Protein AF-A0A932RI15-F1 (afdb_monomer_lite)

Structure (mmCIF, N/CA/C/O backbone):
data_AF-A0A932RI15-F1
#
_entry.id   AF-A0A932RI15-F1
#
loop_
_atom_site.group_PDB
_atom_site.id
_atom_site.type_symbol
_atom_site.label_atom_id
_atom_site.label_alt_id
_atom_site.label_comp_id
_atom_site.label_asym_id
_atom_site.label_entity_id
_atom_site.label_seq_id
_atom_site.pdbx_PDB_ins_code
_atom_site.Cartn_x
_atom_site.Cartn_y
_atom_site.Cartn_z
_atom_site.occupancy
_atom_site.B_iso_or_equiv
_atom_site.auth_seq_id
_atom_site.auth_comp_id
_atom_site.auth_asym_id
_atom_site.auth_atom_id
_atom_site.pdbx_PDB_model_num
ATOM 1 N N . MET A 1 1 ? -1.267 -23.978 -6.373 1.00 61.75 1 MET A N 1
ATOM 2 C CA . MET A 1 1 ? -0.838 -22.582 -6.612 1.00 61.75 1 MET A CA 1
ATOM 3 C C . MET A 1 1 ? -0.640 -22.317 -8.093 1.00 61.75 1 MET A C 1
ATOM 5 O O . MET A 1 1 ? -1.329 -21.465 -8.635 1.00 61.75 1 MET A O 1
ATOM 9 N N . GLU A 1 2 ? 0.233 -23.074 -8.764 1.00 72.81 2 GLU A N 1
ATOM 10 C CA . GLU A 1 2 ? 0.501 -22.869 -10.194 1.00 72.81 2 GLU A CA 1
ATOM 11 C C . GLU A 1 2 ? -0.725 -23.092 -11.076 1.00 72.81 2 GLU A C 1
ATOM 13 O O . GLU A 1 2 ? -0.963 -22.296 -11.975 1.00 72.81 2 GLU A O 1
ATOM 18 N N . LEU A 1 3 ? -1.546 -24.104 -10.778 1.00 81.19 3 LEU A N 1
ATOM 19 C CA . LEU A 1 3 ? -2.777 -24.362 -11.528 1.00 81.19 3 LEU A CA 1
ATOM 20 C C . LEU A 1 3 ? -3.730 -23.154 -11.504 1.00 81.19 3 LEU A C 1
ATOM 22 O O . LEU A 1 3 ? -4.152 -22.683 -12.551 1.00 81.19 3 LEU A O 1
ATOM 26 N N . PHE A 1 4 ? -4.003 -22.599 -10.317 1.00 81.06 4 PHE A N 1
ATOM 27 C CA . PHE A 1 4 ? -4.867 -21.423 -10.172 1.00 81.06 4 PHE A CA 1
ATOM 28 C C . PHE A 1 4 ? -4.321 -20.215 -10.936 1.00 81.06 4 PHE A C 1
ATOM 30 O O . PHE A 1 4 ? -5.065 -19.557 -11.652 1.00 81.06 4 PHE A O 1
ATOM 37 N N . ARG A 1 5 ? -3.011 -19.956 -10.832 1.00 85.56 5 ARG A N 1
ATOM 38 C CA . ARG A 1 5 ? -2.343 -18.877 -11.572 1.00 85.56 5 ARG A CA 1
ATOM 39 C C . ARG A 1 5 ? -2.585 -19.001 -13.080 1.00 85.56 5 ARG A C 1
ATOM 41 O O . ARG A 1 5 ? -2.980 -18.026 -13.708 1.00 85.56 5 ARG A O 1
ATOM 48 N N . HIS A 1 6 ? -2.392 -20.191 -13.652 1.00 87.81 6 HIS A N 1
ATOM 49 C CA . HIS A 1 6 ? -2.620 -20.410 -15.083 1.00 87.81 6 HIS A CA 1
ATOM 50 C C . HIS A 1 6 ? -4.104 -20.330 -15.463 1.00 87.81 6 HIS A C 1
ATOM 52 O O . HIS A 1 6 ? -4.415 -19.808 -16.527 1.00 87.81 6 HIS A O 1
ATOM 58 N N . ILE A 1 7 ? -5.020 -20.776 -14.594 1.00 88.31 7 ILE A N 1
ATOM 59 C CA . ILE A 1 7 ? -6.469 -20.627 -14.811 1.00 88.31 7 ILE A CA 1
ATOM 60 C C . ILE A 1 7 ? -6.856 -19.144 -14.863 1.00 88.31 7 ILE A C 1
ATOM 62 O O . ILE A 1 7 ? -7.555 -18.736 -15.786 1.00 88.31 7 ILE A O 1
ATOM 66 N N . VAL A 1 8 ? -6.360 -18.325 -13.929 1.00 87.75 8 VAL A N 1
ATOM 67 C CA . VAL A 1 8 ? -6.623 -16.877 -13.921 1.00 87.75 8 VAL A CA 1
ATOM 68 C C . VAL A 1 8 ? -6.034 -16.202 -15.157 1.00 87.75 8 VAL A C 1
ATOM 70 O O . VAL A 1 8 ? -6.713 -15.397 -15.783 1.00 87.75 8 VAL A O 1
ATOM 73 N N . PHE A 1 9 ? -4.807 -16.543 -15.561 1.00 91.12 9 PHE A N 1
ATOM 74 C CA . PHE A 1 9 ? -4.235 -15.993 -16.793 1.00 91.12 9 PHE A CA 1
ATOM 75 C C . PHE A 1 9 ? -5.015 -16.403 -18.036 1.00 91.12 9 PHE A C 1
ATOM 77 O O . PHE A 1 9 ? -5.255 -15.559 -18.892 1.00 91.12 9 PHE A O 1
ATOM 84 N N . LYS A 1 10 ? -5.467 -17.658 -18.115 1.00 92.81 10 LYS A N 1
ATOM 85 C CA . LYS A 1 10 ? -6.310 -18.128 -19.216 1.00 92.81 10 LYS A CA 1
ATOM 86 C C . LYS A 1 10 ? -7.632 -17.359 -19.279 1.00 92.81 10 LYS A C 1
ATOM 88 O O . LYS A 1 10 ? -8.038 -16.958 -20.362 1.00 92.81 10 LYS A O 1
ATOM 93 N N . MET A 1 11 ? -8.266 -17.121 -18.130 1.00 94.75 11 MET A N 1
ATOM 94 C CA . MET A 1 11 ? -9.486 -16.314 -18.028 1.00 94.75 11 MET A CA 1
ATOM 95 C C . MET A 1 11 ? -9.245 -14.867 -18.488 1.00 94.75 11 MET A C 1
ATOM 97 O O . MET A 1 11 ? -9.970 -14.366 -19.336 1.00 94.75 11 MET A O 1
ATOM 101 N N . LEU A 1 12 ? -8.188 -14.213 -17.996 1.00 91.38 12 LEU A N 1
ATOM 102 C CA . LEU A 1 12 ? -7.875 -12.822 -18.343 1.00 91.38 12 LEU A CA 1
ATOM 103 C C . LEU A 1 12 ? -7.451 -12.635 -19.809 1.00 91.38 12 LEU A C 1
ATOM 105 O O . LEU A 1 12 ? -7.714 -11.577 -20.376 1.00 91.38 12 LEU A O 1
ATOM 109 N N . LEU A 1 13 ? -6.791 -13.631 -20.410 1.00 93.31 13 LEU A N 1
ATOM 110 C CA . LEU A 1 13 ? -6.489 -13.654 -21.845 1.00 93.31 13 LEU A CA 1
ATOM 111 C C . LEU A 1 13 ? -7.771 -13.782 -22.674 1.00 93.31 13 LEU A C 1
ATOM 113 O O . LEU A 1 13 ? -7.925 -13.065 -23.654 1.00 93.31 13 LEU A O 1
ATOM 117 N N . ALA A 1 14 ? -8.695 -14.657 -22.262 1.00 94.56 14 ALA A N 1
ATOM 118 C CA . ALA A 1 14 ? -9.981 -14.835 -22.938 1.00 94.56 14 ALA A CA 1
ATOM 119 C C . ALA A 1 14 ? -10.861 -13.573 -22.880 1.00 94.56 14 ALA A C 1
ATOM 121 O O . ALA A 1 14 ? -11.612 -13.312 -23.811 1.00 94.56 14 ALA A O 1
ATOM 122 N N . GLU A 1 15 ? -10.749 -12.779 -21.813 1.00 95.00 15 GLU A N 1
ATOM 123 C CA . GLU A 1 15 ? -11.417 -11.476 -21.679 1.00 95.00 15 GLU A CA 1
ATOM 124 C C . GLU A 1 15 ? -10.620 -10.299 -22.282 1.00 95.00 15 GLU A C 1
ATOM 126 O O . GLU A 1 15 ? -10.983 -9.138 -22.072 1.00 95.00 15 GLU A O 1
ATOM 131 N N . GLU A 1 16 ? -9.504 -10.573 -22.970 1.00 92.75 16 GLU A N 1
ATOM 132 C CA . GLU A 1 16 ? -8.609 -9.579 -23.590 1.00 92.75 16 GLU A CA 1
ATOM 133 C C . GLU A 1 16 ? -8.084 -8.500 -22.617 1.00 92.75 16 GLU A C 1
ATOM 135 O O . GLU A 1 16 ? -7.671 -7.407 -23.010 1.00 92.75 16 GLU A O 1
ATOM 140 N N . LYS A 1 17 ? -8.063 -8.791 -21.308 1.00 90.62 17 LYS A N 1
ATOM 141 C CA . LYS A 1 17 ? -7.587 -7.855 -20.271 1.00 90.62 17 LYS A CA 1
ATOM 142 C C . LYS A 1 17 ? -6.067 -7.810 -20.165 1.00 90.62 17 LYS A C 1
ATOM 144 O O . LYS A 1 17 ? -5.515 -6.847 -19.634 1.00 90.62 17 LYS A O 1
ATOM 149 N N . ILE A 1 18 ? -5.391 -8.859 -20.629 1.00 91.56 18 ILE A N 1
ATOM 150 C CA . ILE A 1 18 ? -3.931 -8.981 -20.656 1.00 91.56 18 ILE A CA 1
ATOM 151 C C . ILE A 1 18 ? -3.488 -9.618 -21.975 1.00 91.56 18 ILE A C 1
ATOM 153 O O . ILE A 1 18 ? -4.268 -10.298 -22.629 1.00 91.56 18 ILE A O 1
ATOM 157 N N . THR A 1 19 ? -2.224 -9.427 -22.351 1.00 91.75 19 THR A N 1
ATOM 158 C CA . THR A 1 19 ? -1.618 -10.066 -23.533 1.00 91.75 19 THR A CA 1
ATOM 159 C C . THR A 1 19 ? -0.763 -11.269 -23.135 1.00 91.75 19 THR A C 1
ATOM 161 O O . THR A 1 19 ? -0.301 -11.360 -21.994 1.00 91.75 19 THR A O 1
ATOM 164 N N . GLU A 1 20 ? -0.466 -12.160 -24.082 1.00 90.25 20 GLU A N 1
ATOM 165 C CA . GLU A 1 20 ? 0.427 -13.309 -23.848 1.00 90.25 20 GLU A CA 1
ATOM 166 C C . GLU A 1 20 ? 1.809 -12.865 -23.345 1.00 90.25 20 GLU A C 1
ATOM 168 O O . GLU A 1 20 ? 2.331 -13.393 -22.364 1.00 90.25 20 GLU A O 1
ATOM 173 N N . THR A 1 21 ? 2.336 -11.777 -23.909 1.00 87.62 21 THR A N 1
ATOM 174 C CA . THR A 1 21 ? 3.592 -11.153 -23.464 1.00 87.62 21 THR A CA 1
ATOM 175 C C . THR A 1 21 ? 3.540 -10.655 -22.013 1.00 87.62 21 THR A C 1
ATOM 177 O O . THR A 1 21 ? 4.547 -10.695 -21.299 1.00 87.62 21 THR A O 1
ATOM 180 N N . HIS A 1 22 ? 2.376 -10.203 -21.527 1.00 83.88 22 HIS A N 1
ATOM 181 C CA . HIS A 1 22 ? 2.189 -9.851 -20.117 1.00 83.88 22 HIS A CA 1
ATOM 182 C C . HIS A 1 22 ? 2.178 -11.091 -19.218 1.00 83.88 22 HIS A C 1
ATOM 184 O O . HIS A 1 22 ? 2.740 -11.044 -18.121 1.00 83.88 22 HIS A O 1
ATOM 190 N N . VAL A 1 23 ? 1.590 -12.198 -19.673 1.00 87.94 23 VAL A N 1
ATOM 191 C CA . VAL A 1 23 ? 1.569 -13.469 -18.936 1.00 87.94 23 VAL A CA 1
ATOM 192 C C . VAL A 1 23 ? 2.976 -14.043 -18.792 1.00 87.94 23 VAL A C 1
ATOM 194 O O . VAL A 1 23 ? 3.395 -14.343 -17.673 1.00 87.94 23 VAL A O 1
ATOM 197 N N . GLU A 1 24 ? 3.749 -14.111 -19.878 1.00 87.25 24 GLU A N 1
ATOM 198 C CA . GLU A 1 24 ? 5.150 -14.560 -19.851 1.00 87.25 24 GLU A CA 1
ATOM 199 C C . GLU A 1 24 ? 5.993 -13.727 -18.883 1.00 87.25 24 GLU A C 1
ATOM 201 O O . GLU A 1 24 ? 6.750 -14.253 -18.059 1.00 87.25 24 GLU A O 1
ATOM 206 N N . LYS A 1 25 ? 5.805 -12.404 -18.923 1.00 81.75 25 LYS A N 1
ATOM 207 C CA . LYS A 1 25 ? 6.446 -11.474 -17.998 1.00 81.75 25 LYS A CA 1
ATOM 208 C C . LYS A 1 25 ? 6.103 -11.798 -16.546 1.00 81.75 25 LYS A C 1
ATOM 210 O O . LYS A 1 25 ? 7.023 -11.887 -15.735 1.00 81.75 25 LYS A O 1
ATOM 215 N N . LEU A 1 26 ? 4.825 -11.973 -16.209 1.00 83.00 26 LEU A N 1
ATOM 216 C CA . LEU A 1 26 ? 4.390 -12.275 -14.840 1.00 83.00 26 LEU A CA 1
ATOM 217 C C . LEU A 1 26 ? 4.900 -13.639 -14.359 1.00 83.00 26 LEU A C 1
ATOM 219 O O . LEU A 1 26 ? 5.308 -13.759 -13.205 1.00 83.00 26 LEU A O 1
ATOM 223 N N . LEU A 1 27 ? 4.934 -14.645 -15.237 1.00 84.62 27 LEU A N 1
ATOM 224 C CA . LEU A 1 27 ? 5.475 -15.975 -14.942 1.00 84.62 27 LEU A CA 1
ATOM 225 C C . LEU A 1 27 ? 6.995 -15.966 -14.744 1.00 84.62 27 LEU A C 1
ATOM 227 O O . LEU A 1 27 ? 7.510 -16.754 -13.957 1.00 84.62 27 LEU A O 1
ATOM 231 N N . SER A 1 28 ? 7.714 -15.049 -15.399 1.00 81.56 28 SER A N 1
ATOM 232 C CA . SER A 1 28 ? 9.170 -14.919 -15.254 1.00 81.56 28 SER A CA 1
ATOM 233 C C . SER A 1 28 ? 9.626 -14.355 -13.899 1.00 81.56 28 SER A C 1
ATOM 235 O O . SER A 1 28 ? 10.822 -14.365 -13.587 1.00 81.56 28 SER A O 1
ATOM 237 N N . TRP A 1 29 ? 8.706 -13.814 -13.094 1.00 78.12 29 TRP A N 1
ATOM 238 C CA . TRP A 1 29 ? 9.035 -13.233 -11.796 1.00 78.12 29 TRP A CA 1
ATOM 239 C C . TRP A 1 29 ? 9.277 -14.321 -10.751 1.00 78.12 29 TRP A C 1
ATOM 241 O O . TRP A 1 29 ? 8.447 -15.200 -10.547 1.00 78.12 29 TRP A O 1
ATOM 251 N N . GLN A 1 30 ? 10.377 -14.193 -10.001 1.00 68.50 30 GLN A N 1
ATOM 252 C CA . GLN A 1 30 ? 10.707 -15.092 -8.885 1.00 68.50 30 GLN A CA 1
ATOM 253 C C . GLN A 1 30 ? 9.564 -15.195 -7.859 1.00 68.50 30 GLN A C 1
ATOM 255 O O . GLN A 1 30 ? 9.327 -16.256 -7.292 1.00 68.50 30 GLN A O 1
ATOM 260 N N . TYR A 1 31 ? 8.828 -14.098 -7.664 1.00 71.12 31 TYR A N 1
ATOM 261 C CA . TYR A 1 31 ? 7.578 -14.068 -6.917 1.00 71.12 31 TYR A CA 1
ATOM 262 C C . TYR A 1 31 ? 6.500 -13.464 -7.813 1.00 71.12 31 TYR A C 1
ATOM 264 O O . TYR A 1 31 ? 6.384 -12.247 -7.925 1.00 71.12 31 TYR A O 1
ATOM 272 N N . THR A 1 32 ? 5.710 -14.323 -8.456 1.00 67.44 32 THR A N 1
ATOM 273 C CA . THR A 1 32 ? 4.667 -13.924 -9.425 1.00 67.44 32 THR A CA 1
ATOM 274 C C . THR A 1 32 ? 3.547 -13.045 -8.845 1.00 67.44 32 THR A C 1
ATOM 276 O O . THR A 1 32 ? 2.698 -12.572 -9.588 1.00 67.44 32 THR A O 1
ATOM 279 N N . GLY A 1 33 ? 3.514 -12.823 -7.524 1.00 67.81 33 GLY A N 1
ATOM 280 C CA . GLY A 1 33 ? 2.478 -12.034 -6.846 1.00 67.81 33 GLY A CA 1
ATOM 281 C C . GLY A 1 33 ? 1.151 -12.773 -6.641 1.00 67.81 33 GLY A C 1
ATOM 282 O O . GLY A 1 33 ? 0.274 -12.254 -5.961 1.00 67.81 33 GLY A O 1
ATOM 283 N N . PHE A 1 34 ? 1.016 -13.998 -7.160 1.00 67.56 34 PHE A N 1
ATOM 284 C CA . PHE A 1 34 ? -0.150 -14.850 -6.940 1.00 67.56 34 PHE A CA 1
ATOM 285 C C . PHE A 1 34 ? -0.035 -15.606 -5.617 1.00 67.56 34 PHE A C 1
ATOM 287 O O . PHE A 1 34 ? 0.706 -16.585 -5.502 1.00 67.56 34 PHE A O 1
ATOM 294 N N . SER A 1 35 ? -0.817 -15.184 -4.630 1.00 63.62 35 SER A N 1
ATOM 295 C CA . SER A 1 35 ? -1.120 -15.971 -3.440 1.00 63.62 35 SER A CA 1
ATOM 296 C C . SER A 1 35 ? -2.604 -16.330 -3.446 1.00 63.62 35 SER A C 1
ATOM 298 O O . SER A 1 35 ? -3.469 -15.472 -3.575 1.00 63.62 35 SER A O 1
ATOM 300 N N . THR A 1 36 ? -2.915 -17.615 -3.305 1.00 65.19 36 THR A N 1
ATOM 301 C CA . THR A 1 36 ? -4.274 -18.077 -3.031 1.00 65.19 36 THR A CA 1
ATOM 302 C C . THR A 1 36 ? -4.308 -18.639 -1.639 1.00 65.19 36 THR A C 1
ATOM 304 O O . THR A 1 36 ? -3.543 -19.550 -1.311 1.00 65.19 36 THR A O 1
ATOM 307 N N . TYR A 1 37 ? -5.212 -18.110 -0.832 1.00 64.56 37 TYR A N 1
ATOM 308 C CA . TYR A 1 37 ? -5.559 -18.736 0.423 1.00 64.56 37 TYR A CA 1
ATOM 309 C C . TYR A 1 37 ? -6.339 -20.020 0.124 1.00 64.56 37 TYR A C 1
ATOM 311 O O . TYR A 1 37 ? -7.415 -19.976 -0.466 1.00 64.56 37 TYR A O 1
ATOM 319 N N . ARG A 1 38 ? -5.769 -21.172 0.486 1.00 65.25 38 ARG A N 1
ATOM 320 C CA . ARG A 1 38 ? -6.453 -22.468 0.431 1.00 65.25 38 ARG A CA 1
ATOM 321 C C . ARG A 1 38 ? -6.973 -22.779 1.831 1.00 65.25 38 ARG A C 1
ATOM 323 O O . ARG A 1 38 ? -6.313 -23.486 2.584 1.00 65.25 38 ARG A O 1
ATOM 330 N N . GLY A 1 39 ? -8.108 -22.186 2.176 1.00 69.38 39 GLY A N 1
ATOM 331 C CA . GLY A 1 39 ? -8.853 -22.496 3.395 1.00 69.38 39 GLY A CA 1
ATOM 332 C C . GLY A 1 39 ? -10.267 -22.956 3.072 1.00 69.38 39 GLY A C 1
ATOM 333 O O . GLY A 1 39 ? -10.572 -23.289 1.925 1.00 69.38 39 GLY A O 1
ATOM 334 N N . GLU A 1 40 ? -11.119 -22.973 4.088 1.00 75.00 40 GLU A N 1
ATOM 335 C CA . GLU A 1 40 ? -12.531 -23.305 3.925 1.00 75.00 40 GLU A CA 1
ATOM 336 C C . GLU A 1 40 ? -13.232 -22.287 3.020 1.00 75.00 40 GLU A C 1
ATOM 338 O O . GLU A 1 40 ? -12.961 -21.082 3.061 1.00 75.00 40 GLU A O 1
ATOM 343 N N . LYS A 1 41 ? -14.122 -22.789 2.160 1.00 79.88 41 LYS A N 1
ATOM 344 C CA . LYS A 1 41 ? -14.947 -21.944 1.299 1.00 79.88 41 LYS A CA 1
ATOM 345 C C . LYS A 1 41 ? -15.930 -21.179 2.182 1.00 79.88 41 LYS A C 1
ATOM 347 O O . LYS A 1 41 ? -16.661 -21.787 2.954 1.00 79.88 41 LYS A O 1
ATOM 352 N N . VAL A 1 42 ? -15.987 -19.863 2.011 1.00 82.94 42 VAL A N 1
ATOM 353 C CA . VAL A 1 42 ? -17.023 -19.039 2.639 1.00 82.94 42 VAL A CA 1
ATOM 354 C C . VAL A 1 42 ? -18.326 -19.238 1.869 1.00 82.94 42 VAL A C 1
ATOM 356 O O . VAL A 1 42 ? -18.413 -18.887 0.690 1.00 82.94 42 VAL A O 1
ATOM 359 N N . ASP A 1 43 ? -19.316 -19.846 2.518 1.00 83.81 43 ASP A N 1
ATOM 360 C CA . ASP A 1 43 ? -20.635 -20.075 1.932 1.00 83.81 43 ASP A CA 1
ATOM 361 C C . ASP A 1 43 ? -21.470 -18.780 1.889 1.00 83.81 43 ASP A C 1
ATOM 363 O O . ASP A 1 43 ? -21.256 -17.847 2.667 1.00 83.81 43 ASP A O 1
ATOM 367 N N . VAL A 1 44 ? -22.461 -18.715 0.996 1.00 84.62 44 VAL A N 1
ATOM 368 C CA . VAL A 1 44 ? -23.404 -17.587 0.917 1.00 84.62 44 VAL A CA 1
ATOM 369 C C . VAL A 1 44 ? -24.225 -17.476 2.210 1.00 84.62 44 VAL A C 1
ATOM 371 O O . VAL A 1 44 ? -24.510 -16.366 2.669 1.00 84.62 44 VAL A O 1
ATOM 374 N N . GLY A 1 45 ? -24.550 -18.608 2.843 1.00 91.25 45 GLY A N 1
ATOM 375 C CA . GLY A 1 45 ? -25.240 -18.649 4.133 1.00 91.25 45 GLY A CA 1
ATOM 376 C C . GLY A 1 45 ? -24.372 -18.230 5.327 1.00 91.25 45 GLY A C 1
ATOM 377 O O . GLY A 1 45 ? -24.904 -17.796 6.350 1.00 91.25 45 GLY A O 1
ATOM 378 N N . ASP A 1 46 ? -23.041 -18.283 5.207 1.00 88.50 46 ASP A N 1
ATOM 379 C CA . ASP A 1 46 ? -22.127 -17.972 6.307 1.00 88.50 46 ASP A CA 1
ATOM 380 C C . ASP A 1 46 ? -21.969 -16.456 6.496 1.00 88.50 46 ASP A C 1
ATOM 382 O O . ASP A 1 46 ? -21.098 -15.792 5.926 1.00 88.50 46 ASP A O 1
ATOM 386 N N . LYS A 1 47 ? -22.839 -15.883 7.332 1.00 87.69 47 LYS A N 1
ATOM 387 C CA . LYS A 1 47 ? -22.808 -14.455 7.668 1.00 87.69 47 LYS A CA 1
ATOM 388 C C . LYS A 1 47 ? -21.467 -14.037 8.289 1.00 87.69 47 LYS A C 1
ATOM 390 O O . LYS A 1 47 ? -20.962 -12.971 7.944 1.00 87.69 47 LYS A O 1
ATOM 395 N N . LYS A 1 48 ? -20.879 -14.863 9.166 1.00 81.50 48 LYS A N 1
ATOM 396 C CA . LYS A 1 48 ? -19.635 -14.527 9.881 1.00 81.50 48 LYS A CA 1
ATOM 397 C C . LYS A 1 48 ? -18.425 -14.585 8.950 1.00 81.50 48 LYS A C 1
ATOM 399 O O . LYS A 1 48 ? -17.601 -13.670 8.976 1.00 81.50 48 LYS A O 1
ATOM 404 N N . GLY A 1 49 ? -18.330 -15.609 8.103 1.00 82.94 49 GLY A N 1
ATOM 405 C CA . GLY A 1 49 ? -17.273 -15.718 7.097 1.00 82.94 49 GLY A CA 1
ATOM 406 C C . GLY A 1 49 ? -17.341 -14.598 6.063 1.00 82.94 49 GLY A C 1
ATOM 407 O O . GLY A 1 49 ? -16.319 -13.981 5.756 1.00 82.94 49 GLY A O 1
ATOM 408 N N . ARG A 1 50 ? -18.543 -14.244 5.585 1.00 84.19 50 ARG A N 1
ATOM 409 C CA . ARG A 1 50 ? -18.715 -13.109 4.660 1.00 84.19 50 ARG A CA 1
ATOM 410 C C . ARG A 1 50 ? -18.332 -11.778 5.294 1.00 84.19 50 ARG A C 1
ATOM 412 O O . ARG A 1 50 ? -17.636 -10.989 4.661 1.00 84.19 50 ARG A O 1
ATOM 419 N N . GLU A 1 51 ? -18.726 -11.539 6.543 1.00 80.50 51 GLU A N 1
ATOM 420 C CA . GLU A 1 51 ? -18.321 -10.344 7.291 1.00 80.50 51 GLU A CA 1
ATOM 421 C C . GLU A 1 51 ? -16.795 -10.277 7.467 1.00 80.50 51 GLU A C 1
ATOM 423 O O . GLU A 1 51 ? -16.194 -9.212 7.312 1.00 80.50 51 GLU A O 1
ATOM 428 N N . HIS A 1 52 ? -16.144 -11.413 7.729 1.00 77.25 52 HIS A N 1
ATOM 429 C CA . HIS A 1 52 ? -14.688 -11.492 7.823 1.00 77.25 52 HIS A CA 1
ATOM 430 C C . HIS A 1 52 ? -13.997 -11.120 6.500 1.00 77.25 52 HIS A C 1
ATOM 432 O O . HIS A 1 52 ? -13.082 -10.293 6.499 1.00 77.25 52 HIS A O 1
ATOM 438 N N . VAL A 1 53 ? -14.458 -11.672 5.371 1.00 79.31 53 VAL A N 1
ATOM 439 C CA . VAL A 1 53 ? -13.931 -11.339 4.035 1.00 79.31 53 VAL A CA 1
ATOM 440 C C . VAL A 1 53 ? -14.193 -9.873 3.688 1.00 79.31 53 VAL A C 1
ATOM 442 O O . VAL A 1 53 ? -13.291 -9.189 3.212 1.00 79.31 53 VAL A O 1
ATOM 445 N N . ALA A 1 54 ? -15.386 -9.354 3.982 1.00 75.75 54 ALA A N 1
ATOM 446 C CA . ALA A 1 54 ? -15.718 -7.952 3.746 1.00 75.75 54 ALA A CA 1
ATOM 447 C C . ALA A 1 54 ? -14.802 -7.007 4.539 1.00 75.75 54 ALA A C 1
ATOM 449 O O . ALA A 1 54 ? -14.271 -6.052 3.977 1.00 75.75 54 ALA A O 1
ATOM 450 N N . ARG A 1 55 ? -14.536 -7.303 5.820 1.00 68.12 55 ARG A N 1
ATOM 451 C CA . ARG A 1 55 ? -13.568 -6.548 6.637 1.00 68.12 55 ARG A CA 1
ATOM 452 C C . ARG A 1 55 ? -12.154 -6.615 6.072 1.00 68.12 55 ARG A C 1
ATOM 454 O O . ARG A 1 55 ? -11.431 -5.625 6.143 1.00 68.12 55 ARG A O 1
ATOM 461 N N . TYR A 1 56 ? -11.757 -7.763 5.529 1.00 68.75 56 TYR A N 1
ATOM 462 C CA . TYR A 1 56 ? -10.464 -7.901 4.867 1.00 68.75 56 TYR A CA 1
ATOM 463 C C . TYR A 1 56 ? -10.371 -7.006 3.627 1.00 68.75 56 TYR A C 1
ATOM 465 O O . TYR A 1 56 ? -9.372 -6.317 3.477 1.00 68.75 56 TYR A O 1
ATOM 473 N N . ILE A 1 57 ? -11.409 -6.964 2.785 1.00 69.62 57 ILE A N 1
ATOM 474 C CA . ILE A 1 57 ? -11.434 -6.148 1.559 1.00 69.62 57 ILE A CA 1
ATOM 475 C C . ILE A 1 57 ? -11.480 -4.651 1.882 1.00 69.62 57 ILE A C 1
ATOM 477 O O . ILE A 1 57 ? -10.725 -3.870 1.309 1.00 69.62 57 ILE A O 1
ATOM 481 N N . LEU A 1 58 ? -12.363 -4.249 2.799 1.00 68.06 58 LEU A N 1
ATOM 482 C CA . LEU A 1 58 ? -12.602 -2.842 3.123 1.00 68.06 58 LEU A CA 1
ATOM 483 C C . LEU A 1 58 ? -11.474 -2.210 3.944 1.00 68.06 58 LEU A C 1
ATOM 485 O O . LEU A 1 58 ? -11.440 -0.990 4.057 1.00 68.06 58 LEU A O 1
ATOM 489 N N . HIS A 1 59 ? -10.578 -3.019 4.526 1.00 67.88 59 HIS A N 1
ATOM 490 C CA . HIS A 1 59 ? -9.469 -2.570 5.371 1.00 67.88 59 HIS A CA 1
ATOM 491 C C . HIS A 1 59 ? -9.854 -1.404 6.306 1.00 67.88 59 HIS A C 1
ATOM 493 O O . HIS A 1 59 ? -9.218 -0.348 6.256 1.00 67.88 59 HIS A O 1
ATOM 499 N N . PRO A 1 60 ? -10.893 -1.558 7.155 1.00 68.12 60 PRO A N 1
ATOM 500 C CA . PRO A 1 60 ? -11.354 -0.460 7.987 1.00 68.12 60 PRO A CA 1
ATOM 501 C C . PRO A 1 60 ? -10.196 0.029 8.874 1.00 68.12 60 PRO A C 1
ATOM 503 O O . PRO A 1 60 ? -9.529 -0.795 9.513 1.00 68.12 60 PRO A O 1
ATOM 506 N N . PRO A 1 61 ? -9.933 1.349 8.927 1.00 70.31 61 PRO A N 1
ATOM 507 C CA . PRO A 1 61 ? -8.765 1.897 9.619 1.00 70.31 61 PRO A CA 1
ATOM 508 C C . PRO A 1 61 ? -8.816 1.659 11.135 1.00 70.31 61 PRO A C 1
ATOM 510 O O . PRO A 1 61 ? -7.781 1.647 11.802 1.00 70.31 61 PRO A O 1
ATOM 513 N N . MET A 1 62 ? -10.016 1.423 11.675 1.00 76.56 62 MET A N 1
ATOM 514 C CA . MET A 1 62 ? -10.281 1.226 13.096 1.00 76.56 62 MET A CA 1
ATOM 515 C C . MET A 1 62 ? -11.054 -0.072 13.348 1.00 76.56 62 MET A C 1
ATOM 517 O O . MET A 1 62 ? -11.829 -0.536 12.513 1.00 76.56 62 MET A O 1
ATOM 521 N N . SER A 1 63 ? -10.864 -0.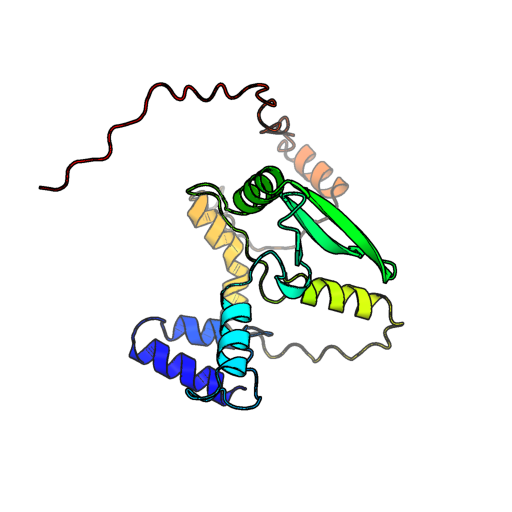658 14.532 1.00 80.81 63 SER A N 1
ATOM 522 C CA . SER A 1 63 ? -11.601 -1.852 14.956 1.00 80.81 63 SER A CA 1
ATOM 523 C C . SER A 1 63 ? -12.764 -1.468 15.859 1.00 80.81 63 SER A C 1
ATOM 525 O O . SER A 1 63 ? -12.545 -0.970 16.961 1.00 80.81 63 SER A O 1
ATOM 527 N N . GLN A 1 64 ? -13.990 -1.789 15.449 1.00 81.94 64 GLN A N 1
ATOM 528 C CA . GLN A 1 64 ? -15.180 -1.584 16.280 1.00 81.94 64 GLN A CA 1
ATOM 529 C C . GLN A 1 64 ? -15.099 -2.353 17.610 1.00 81.94 64 GLN A C 1
ATOM 531 O O . GLN A 1 64 ? -15.524 -1.847 18.637 1.00 81.94 64 GLN A O 1
ATOM 536 N N . ALA A 1 65 ? -14.462 -3.530 17.633 1.00 83.38 65 ALA A N 1
ATOM 537 C CA . ALA A 1 65 ? -14.275 -4.315 18.858 1.00 83.38 65 ALA A CA 1
ATOM 538 C C . ALA A 1 65 ? -13.355 -3.640 19.898 1.00 83.38 65 ALA A C 1
ATOM 540 O O . ALA A 1 65 ? -13.260 -4.090 21.038 1.00 83.38 65 ALA A O 1
ATOM 541 N N . LYS A 1 66 ? -12.630 -2.586 19.503 1.00 86.69 66 LYS A N 1
ATOM 542 C CA . LYS A 1 66 ? -11.779 -1.782 20.390 1.00 86.69 66 LYS A CA 1
ATOM 543 C C . LYS A 1 66 ? -12.478 -0.517 20.888 1.00 86.69 66 LYS A C 1
ATOM 545 O O . LYS A 1 66 ? -11.846 0.250 21.605 1.00 86.69 66 LYS A O 1
ATOM 550 N N . MET A 1 67 ? -13.731 -0.305 20.501 1.00 90.00 67 MET A N 1
ATOM 551 C CA . MET A 1 67 ? -14.491 0.910 20.748 1.00 90.00 67 MET A CA 1
ATOM 552 C C . MET A 1 67 ? -15.617 0.634 21.742 1.00 90.00 67 MET A C 1
ATOM 554 O O . MET A 1 67 ? -16.321 -0.365 21.614 1.00 90.00 67 MET A O 1
ATOM 558 N N . SER A 1 68 ? -15.793 1.529 22.705 1.00 90.12 68 SER A N 1
ATOM 559 C CA . SER A 1 68 ? -16.955 1.567 23.590 1.00 90.12 68 SER A CA 1
ATOM 560 C C . SER A 1 68 ? -17.511 2.979 23.580 1.00 90.12 68 SER A C 1
ATOM 562 O O . SER A 1 68 ? -16.743 3.928 23.720 1.00 90.12 68 SER A O 1
ATOM 564 N N . TYR A 1 69 ? -18.817 3.116 23.389 1.00 91.88 69 TYR A N 1
ATOM 565 C CA . TYR A 1 69 ? -19.504 4.400 23.453 1.00 91.88 69 TYR A CA 1
ATOM 566 C C . TYR A 1 69 ? -20.359 4.436 24.712 1.00 91.88 69 TYR A C 1
ATOM 568 O O . TYR A 1 69 ? -21.063 3.468 24.999 1.00 91.88 69 TYR A O 1
ATOM 576 N N . ASP A 1 70 ? -20.257 5.532 25.446 1.00 91.44 70 ASP A N 1
ATOM 577 C CA . ASP A 1 70 ? -21.070 5.823 26.613 1.00 91.44 70 ASP A CA 1
ATOM 578 C C . ASP A 1 70 ? -22.035 6.959 26.256 1.00 91.44 70 ASP A C 1
ATOM 580 O O . ASP A 1 70 ? -21.611 8.064 25.907 1.00 91.44 70 ASP A O 1
ATOM 584 N N . ALA A 1 71 ? -23.333 6.652 26.284 1.00 89.69 71 ALA A N 1
ATOM 585 C CA . ALA A 1 71 ? -24.388 7.583 25.904 1.00 89.69 71 ALA A CA 1
ATOM 586 C C . ALA A 1 71 ? -24.629 8.658 26.973 1.00 89.69 71 ALA A C 1
ATOM 588 O O . ALA A 1 71 ? -25.028 9.762 26.619 1.00 89.69 71 ALA A O 1
ATOM 589 N N . ASP A 1 72 ? -24.344 8.366 28.245 1.00 89.19 72 ASP A N 1
ATOM 590 C CA . ASP A 1 72 ? -24.606 9.294 29.351 1.00 89.19 72 ASP A CA 1
ATOM 591 C C . ASP A 1 72 ? -23.576 10.428 29.381 1.00 89.19 72 ASP A C 1
ATOM 593 O O . ASP A 1 72 ? -23.886 11.571 29.710 1.00 89.19 72 ASP A O 1
ATOM 597 N N . THR A 1 73 ? -22.331 10.114 29.017 1.00 86.50 73 THR A N 1
ATOM 598 C CA . THR A 1 73 ? -21.222 11.078 28.974 1.00 86.50 73 THR A CA 1
ATOM 599 C C . THR A 1 73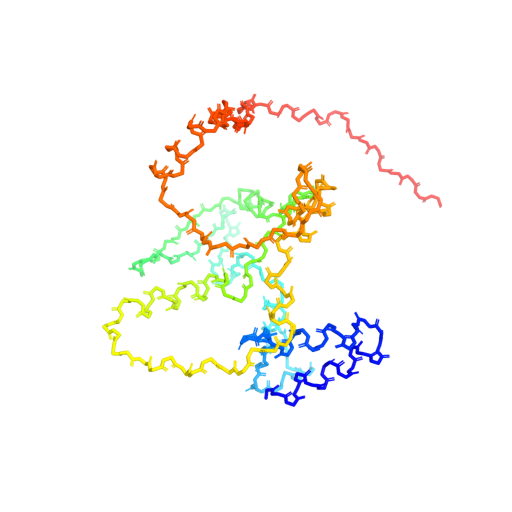 ? -20.929 11.602 27.568 1.00 86.50 73 THR A C 1
ATOM 601 O O . THR A 1 73 ? -20.061 12.457 27.402 1.00 86.50 73 THR A O 1
ATOM 604 N N . GLU A 1 74 ? -21.618 11.080 26.548 1.00 90.12 74 GLU A N 1
ATOM 605 C CA . GLU A 1 74 ? -21.353 11.313 25.121 1.00 90.12 74 GLU A CA 1
ATOM 606 C C . GLU A 1 74 ? -19.880 11.096 24.719 1.00 90.12 74 GLU A C 1
ATOM 608 O O . GLU A 1 74 ? -19.353 11.714 23.780 1.00 90.12 74 GLU A O 1
ATOM 613 N N . THR A 1 75 ? -19.197 10.190 25.423 1.00 91.75 75 THR A N 1
ATOM 614 C CA . THR A 1 75 ? -17.782 9.899 25.198 1.00 91.75 75 THR A CA 1
ATOM 615 C C . THR A 1 75 ? -17.556 8.535 24.569 1.00 91.75 75 THR A C 1
ATOM 617 O O . THR A 1 75 ? -18.328 7.586 24.703 1.00 91.75 75 THR A O 1
ATOM 620 N N . LEU A 1 76 ? -16.451 8.438 23.842 1.00 92.62 76 LEU A N 1
ATOM 621 C CA . LEU A 1 76 ? -16.022 7.243 23.148 1.00 92.62 76 LEU A CA 1
ATOM 622 C C . LEU A 1 76 ? -14.639 6.841 23.631 1.00 92.62 76 LEU A C 1
ATOM 624 O O . LEU A 1 76 ? -13.683 7.607 23.543 1.00 92.62 76 LEU A O 1
ATOM 628 N N . GLN A 1 77 ? -14.527 5.611 24.108 1.00 92.19 77 GLN A N 1
ATOM 629 C CA . GLN A 1 77 ? -13.275 5.020 24.551 1.00 92.19 77 GLN A CA 1
ATOM 630 C C . GLN A 1 77 ? -12.731 4.090 23.471 1.00 92.19 77 GLN A C 1
ATOM 632 O O . GLN A 1 77 ? -13.417 3.165 23.028 1.00 92.19 77 GLN A O 1
ATOM 637 N N . TYR A 1 78 ? -11.480 4.304 23.066 1.00 90.50 78 TYR A N 1
ATOM 638 C CA . TYR A 1 78 ? -10.792 3.466 22.091 1.00 90.50 78 TYR A CA 1
ATOM 639 C C . TYR A 1 78 ? -9.551 2.805 22.696 1.00 90.50 78 TYR A C 1
ATOM 641 O O . TYR A 1 78 ? -8.639 3.467 23.194 1.00 90.50 78 TYR A O 1
ATOM 649 N N . ARG A 1 79 ? -9.499 1.470 22.639 1.00 89.81 79 ARG A N 1
ATOM 650 C CA . ARG A 1 79 ? -8.436 0.653 23.243 1.00 89.81 79 ARG A CA 1
ATOM 651 C C . ARG A 1 79 ? -7.344 0.318 22.231 1.00 89.81 79 ARG A C 1
ATOM 653 O O . ARG A 1 79 ? -7.572 -0.423 21.276 1.00 89.81 79 ARG A O 1
ATOM 660 N N . THR A 1 80 ? -6.116 0.767 22.464 1.00 84.12 80 THR A N 1
ATOM 661 C CA . THR A 1 80 ? -4.952 0.460 21.617 1.00 84.12 80 THR A CA 1
ATOM 662 C C . THR A 1 80 ? -3.901 -0.367 22.361 1.00 84.12 80 THR A C 1
ATOM 664 O O . THR A 1 80 ? -3.799 -0.327 23.583 1.00 84.12 80 THR A O 1
ATOM 667 N N . LYS A 1 81 ? -3.114 -1.162 21.621 1.00 74.12 81 LYS A N 1
ATOM 668 C CA . LYS A 1 81 ? -1.982 -1.930 22.172 1.00 74.12 81 LYS A CA 1
ATOM 669 C C . LYS A 1 81 ? -0.677 -1.245 21.787 1.00 74.12 81 LYS A C 1
ATOM 671 O O . LYS A 1 81 ? -0.395 -1.107 20.596 1.00 74.12 81 LYS A O 1
ATOM 676 N N . LYS A 1 82 ? 0.144 -0.863 22.770 1.00 70.81 82 LYS A N 1
ATOM 677 C CA . LYS A 1 82 ? 1.503 -0.353 22.525 1.00 70.81 82 LYS A CA 1
ATOM 678 C C . LYS A 1 82 ? 2.482 -1.500 22.247 1.00 70.81 82 LYS A C 1
ATOM 680 O O . LYS A 1 82 ? 2.239 -2.658 22.584 1.00 70.81 82 LYS A O 1
ATOM 685 N N . LYS A 1 83 ? 3.651 -1.165 21.680 1.00 57.09 83 LYS A N 1
ATOM 686 C CA . LYS A 1 83 ? 4.738 -2.105 21.310 1.00 57.09 83 LYS A CA 1
ATOM 687 C C . LYS A 1 83 ? 5.302 -2.963 22.465 1.00 57.09 83 LYS A C 1
ATOM 689 O O . LYS A 1 83 ? 6.137 -3.820 22.199 1.00 57.09 83 LYS A O 1
ATOM 694 N N . LYS A 1 84 ? 4.861 -2.769 23.713 1.00 63.00 84 LYS A N 1
ATOM 695 C CA . LYS A 1 84 ? 5.289 -3.524 24.907 1.00 63.00 84 LYS A CA 1
ATOM 696 C C . LYS A 1 84 ? 4.130 -4.191 25.668 1.00 63.00 84 LYS A C 1
ATOM 698 O O . LYS A 1 84 ? 4.244 -4.434 26.859 1.00 63.00 84 LYS A O 1
ATOM 703 N N . GLY A 1 85 ? 2.998 -4.447 25.011 1.00 63.16 85 GLY A N 1
ATOM 704 C CA . GLY A 1 85 ? 1.877 -5.181 25.617 1.00 63.16 85 GLY A CA 1
ATOM 705 C C . GLY A 1 85 ? 0.993 -4.369 26.570 1.00 63.16 85 GLY A C 1
ATOM 706 O O . GLY A 1 85 ? -0.090 -4.835 26.899 1.00 63.16 85 GLY A O 1
ATOM 707 N N . GLN A 1 86 ? 1.388 -3.150 26.948 1.00 68.94 86 GLN A N 1
ATOM 708 C CA . GLN A 1 86 ? 0.504 -2.225 27.657 1.00 68.94 86 GLN A CA 1
ATOM 709 C C . GLN A 1 86 ? -0.650 -1.784 26.754 1.00 68.94 86 GLN A C 1
ATOM 711 O O . GLN A 1 86 ? -0.439 -1.280 25.641 1.00 68.94 86 GLN A O 1
ATOM 716 N N . GLU A 1 87 ? -1.864 -1.986 27.253 1.00 77.62 87 GLU A N 1
ATOM 717 C CA . GLU A 1 87 ? -3.080 -1.431 26.676 1.00 77.62 87 GLU A CA 1
ATOM 718 C C . GLU A 1 87 ? -3.215 0.029 27.110 1.00 77.62 87 GLU A C 1
ATOM 720 O O . GLU A 1 87 ? -2.918 0.391 28.246 1.00 77.62 87 GLU A O 1
ATOM 725 N N . THR A 1 88 ? -3.586 0.897 26.176 1.00 81.62 88 THR A N 1
ATOM 726 C CA . THR A 1 88 ? -3.890 2.302 26.448 1.00 81.62 88 THR A CA 1
ATOM 727 C C . THR A 1 88 ? -5.309 2.555 25.970 1.00 81.62 88 THR A C 1
ATOM 729 O O . THR A 1 88 ? -5.643 2.217 24.833 1.00 81.62 88 THR A O 1
ATOM 732 N N . THR A 1 89 ? -6.137 3.109 26.846 1.00 87.56 89 THR A N 1
ATOM 733 C CA . THR A 1 89 ? -7.484 3.562 26.505 1.00 87.56 89 THR A CA 1
ATOM 734 C C . THR A 1 89 ? -7.426 5.069 26.340 1.00 87.56 89 THR A C 1
ATOM 736 O O . THR A 1 89 ? -6.980 5.767 27.247 1.00 87.56 89 THR A O 1
ATOM 739 N N . GLU A 1 90 ? -7.831 5.555 25.175 1.00 89.12 90 GLU A N 1
ATOM 740 C CA . GLU A 1 90 ? -7.985 6.983 24.910 1.00 89.12 90 GLU A CA 1
ATOM 741 C C . GLU A 1 90 ? -9.478 7.303 24.862 1.00 89.12 90 GLU A C 1
ATOM 743 O O . GLU A 1 90 ? -10.243 6.572 24.229 1.00 89.12 90 GLU A O 1
ATOM 748 N N . THR A 1 91 ? -9.884 8.362 25.559 1.00 92.12 91 THR A N 1
ATOM 749 C CA . THR A 1 91 ? -11.273 8.830 25.603 1.00 92.12 91 THR A CA 1
ATOM 750 C C . THR A 1 91 ? -11.408 10.066 24.727 1.00 92.12 91 THR A C 1
ATOM 752 O O . THR A 1 91 ? -10.602 10.990 24.823 1.00 92.12 91 THR A O 1
ATOM 755 N N . PHE A 1 92 ? -12.439 10.088 23.893 1.00 90.88 92 PHE A N 1
ATOM 756 C CA . PHE A 1 92 ? -12.763 11.171 22.973 1.00 90.88 92 PHE A CA 1
ATOM 757 C C . PHE A 1 92 ? -14.191 11.638 23.216 1.00 90.88 92 PHE A C 1
ATOM 759 O O . PHE A 1 92 ? -15.048 10.836 23.586 1.00 90.88 92 PHE A O 1
ATOM 766 N N . SER A 1 93 ? -14.478 12.909 22.950 1.00 93.81 93 SER A N 1
ATOM 767 C CA . SER A 1 93 ? -15.867 13.318 22.736 1.00 93.81 93 SER A CA 1
ATOM 768 C C . SER A 1 93 ? -16.374 12.738 21.413 1.00 93.81 93 SER A C 1
ATOM 770 O O . SER A 1 93 ? -15.586 12.458 20.500 1.00 93.81 93 SER A O 1
ATOM 772 N N . ALA A 1 94 ? -17.691 12.581 21.273 1.00 89.25 94 ALA A N 1
ATOM 773 C CA . ALA A 1 94 ? -18.291 12.099 20.028 1.00 89.25 94 ALA A CA 1
ATOM 774 C C . ALA A 1 94 ? -17.877 12.939 18.799 1.00 89.25 94 ALA A C 1
ATOM 776 O O . ALA A 1 94 ? -17.620 12.392 17.722 1.00 89.25 94 ALA A O 1
ATOM 777 N N . LEU A 1 95 ? -17.770 14.263 18.960 1.00 91.06 95 LEU A N 1
ATOM 778 C CA . LEU A 1 95 ? -17.358 15.174 17.888 1.00 91.06 95 LEU A CA 1
ATOM 779 C C . LEU A 1 95 ? -15.868 15.053 17.551 1.00 91.06 95 LEU A C 1
ATOM 781 O O . LEU A 1 95 ? -15.535 14.974 16.368 1.00 91.06 95 LEU A O 1
ATOM 785 N N . ASP A 1 96 ? -14.985 14.970 18.553 1.00 91.25 96 ASP A N 1
ATOM 786 C CA . ASP A 1 96 ? -13.544 14.812 18.302 1.00 91.25 96 ASP A CA 1
ATOM 787 C C . ASP A 1 96 ? -13.256 13.469 17.614 1.00 91.25 96 ASP A C 1
ATOM 789 O O . ASP A 1 96 ? -12.472 13.388 16.667 1.00 91.25 96 ASP A O 1
ATOM 793 N N . TRP A 1 97 ? -13.973 12.412 18.008 1.00 89.62 97 TRP A N 1
ATOM 794 C CA . TRP A 1 97 ? -13.874 11.114 17.346 1.00 89.62 97 TRP A CA 1
ATOM 795 C C . TRP A 1 97 ? -14.295 11.172 15.873 1.00 89.62 97 TRP A C 1
ATOM 797 O O . TRP A 1 97 ? -13.587 10.653 15.006 1.00 89.62 97 TRP A O 1
ATOM 807 N N . ARG A 1 98 ? -15.418 11.836 15.561 1.00 88.31 98 ARG A N 1
ATOM 808 C CA . ARG A 1 98 ? -15.870 12.031 14.173 1.00 88.31 98 ARG A CA 1
ATOM 809 C C . ARG A 1 98 ? -14.854 12.825 13.356 1.00 88.31 98 ARG A C 1
ATOM 811 O O . ARG A 1 98 ? -14.552 12.422 12.236 1.00 88.31 98 ARG A O 1
ATOM 818 N N . ALA A 1 99 ? -14.297 13.900 13.910 1.00 89.56 99 ALA A N 1
ATOM 819 C CA . ALA A 1 99 ? -13.278 14.700 13.234 1.00 89.56 99 ALA A CA 1
ATOM 820 C C . ALA A 1 99 ? -12.024 13.867 12.909 1.00 89.56 99 ALA A C 1
ATOM 822 O O . ALA A 1 99 ? -11.536 13.886 11.778 1.00 89.56 99 ALA A O 1
ATOM 823 N N . ARG A 1 100 ? -11.546 13.060 13.865 1.00 86.50 100 ARG A N 1
ATOM 824 C CA . ARG A 1 100 ? -10.394 12.163 13.666 1.00 86.50 100 ARG A CA 1
ATOM 825 C C . ARG A 1 100 ? -10.663 11.055 12.655 1.00 86.50 100 ARG A C 1
ATOM 827 O O . ARG A 1 100 ? -9.771 10.715 11.883 1.00 86.50 100 ARG A O 1
ATOM 834 N N . LEU A 1 101 ? -11.873 10.494 12.635 1.00 85.38 101 LEU A N 1
ATOM 835 C CA . LEU A 1 101 ? -12.261 9.519 11.615 1.00 85.38 101 LEU A CA 1
ATOM 836 C C . LEU A 1 101 ? -12.221 10.136 10.216 1.00 85.38 101 LEU A C 1
ATOM 838 O O . LEU A 1 101 ? -11.661 9.530 9.304 1.00 85.38 101 LEU A O 1
ATOM 842 N N . SER A 1 102 ? -12.753 11.348 10.060 1.00 85.38 102 SER A N 1
ATOM 843 C CA . SER A 1 102 ? -12.729 12.066 8.784 1.00 85.38 102 SER A CA 1
ATOM 844 C C . SER A 1 102 ? -11.306 12.372 8.312 1.00 85.38 102 SER A C 1
ATOM 846 O O . SER A 1 102 ? -11.054 12.321 7.114 1.00 85.38 102 SER A O 1
ATOM 848 N N . ALA A 1 103 ? -10.354 12.592 9.224 1.00 82.94 103 ALA A N 1
ATOM 849 C CA . ALA A 1 103 ? -8.945 12.806 8.877 1.00 82.94 103 ALA A CA 1
ATOM 850 C C . ALA A 1 103 ? -8.263 11.583 8.227 1.00 82.94 103 ALA A C 1
ATOM 852 O O . ALA A 1 103 ? -7.206 11.722 7.616 1.00 82.94 103 ALA A O 1
ATOM 853 N N . HIS A 1 104 ? -8.839 10.380 8.345 1.00 77.31 104 HIS A N 1
ATOM 854 C CA . HIS A 1 104 ? -8.353 9.193 7.634 1.00 77.31 104 HIS A CA 1
ATOM 855 C C . HIS A 1 104 ? -8.879 9.078 6.200 1.00 77.31 104 HIS A C 1
ATOM 857 O O . HIS A 1 104 ? -8.392 8.229 5.451 1.00 77.31 104 HIS A O 1
ATOM 863 N N . ILE A 1 105 ? -9.870 9.885 5.819 1.00 81.00 105 ILE A N 1
ATOM 864 C CA . ILE A 1 105 ? -10.391 9.918 4.456 1.00 81.00 105 ILE A CA 1
ATOM 865 C C . ILE A 1 105 ? -9.439 10.803 3.639 1.00 81.00 105 ILE A C 1
ATOM 867 O O . ILE A 1 105 ? -9.347 11.997 3.924 1.00 81.00 105 ILE A O 1
ATOM 871 N N . PRO A 1 106 ? -8.707 10.248 2.655 1.00 75.94 106 PRO A N 1
ATOM 872 C CA . PRO A 1 106 ? -7.783 11.035 1.844 1.00 75.94 106 PRO A CA 1
ATOM 873 C C . PRO A 1 106 ? -8.540 12.117 1.072 1.00 75.94 106 PRO A C 1
ATOM 875 O O . PRO A 1 106 ? -9.694 11.921 0.674 1.00 75.94 106 PRO A O 1
ATOM 878 N N . HIS A 1 107 ? -7.886 13.250 0.821 1.00 79.38 107 HIS A N 1
ATOM 879 C CA . HIS A 1 107 ? -8.494 14.302 0.017 1.00 79.38 107 HIS A CA 1
ATOM 880 C C . HIS A 1 107 ? -8.734 13.827 -1.422 1.00 79.38 107 HIS A C 1
ATOM 882 O O . HIS A 1 107 ? -8.103 12.893 -1.929 1.00 79.38 107 HIS A O 1
ATOM 888 N N . LYS A 1 108 ? -9.655 14.500 -2.118 1.00 74.69 108 LYS A N 1
ATOM 889 C CA . LYS A 1 108 ? -9.901 14.245 -3.540 1.00 74.69 108 LYS A CA 1
ATOM 890 C C . LYS A 1 108 ? -8.579 14.383 -4.307 1.00 74.69 108 LYS A C 1
ATOM 892 O O . LYS A 1 108 ? -7.914 15.409 -4.197 1.00 74.69 108 LYS A O 1
ATOM 897 N N . TRP A 1 109 ? -8.233 13.356 -5.085 1.00 73.00 109 TRP A N 1
ATOM 898 C CA . TRP A 1 109 ? -6.986 13.247 -5.864 1.00 73.00 109 TRP A CA 1
ATOM 899 C C . TRP A 1 109 ? -5.700 13.023 -5.066 1.00 73.00 109 TRP A C 1
ATOM 901 O O . TRP A 1 109 ? -4.621 13.002 -5.659 1.00 73.00 109 TRP A O 1
ATOM 911 N N . GLU A 1 110 ? -5.784 12.803 -3.756 1.00 78.31 110 GLU A N 1
ATOM 912 C CA . GLU A 1 110 ? -4.615 12.434 -2.972 1.00 78.31 110 GLU A CA 1
ATOM 913 C C . GLU A 1 110 ? -4.223 10.971 -3.263 1.00 78.31 110 GLU A C 1
ATOM 915 O O . GLU A 1 110 ? -5.042 10.060 -3.089 1.00 78.31 110 GLU A O 1
ATOM 920 N N . PRO A 1 111 ? -2.991 10.701 -3.737 1.00 65.56 111 PRO A N 1
ATOM 921 C CA . PRO A 1 111 ? -2.578 9.343 -4.056 1.00 65.56 111 PRO A CA 1
ATOM 922 C C . PRO A 1 111 ? -2.436 8.513 -2.777 1.00 65.56 111 PRO A C 1
ATOM 924 O O . PRO A 1 111 ? -1.497 8.696 -2.002 1.00 65.56 111 PRO A O 1
ATOM 927 N N . MET A 1 112 ? -3.316 7.533 -2.577 1.00 67.31 112 MET A N 1
ATOM 928 C CA . MET A 1 112 ? -3.051 6.482 -1.598 1.00 67.31 112 MET A CA 1
ATOM 929 C C . MET A 1 112 ? -1.911 5.597 -2.110 1.00 67.31 112 MET A C 1
ATOM 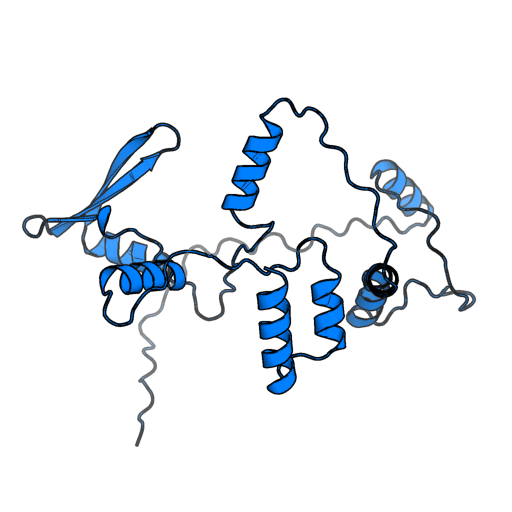931 O O . MET A 1 112 ? -1.966 5.097 -3.233 1.00 67.31 112 MET A O 1
ATOM 935 N N . VAL A 1 113 ? -0.882 5.382 -1.285 1.00 62.62 113 VAL A N 1
ATOM 936 C CA . VAL A 1 113 ? 0.204 4.430 -1.569 1.00 62.62 113 VAL A CA 1
ATOM 937 C C . VAL A 1 113 ? -0.093 3.117 -0.844 1.00 62.62 113 VAL A C 1
ATOM 939 O O . VAL A 1 113 ? 0.252 2.969 0.333 1.00 62.62 113 VAL A O 1
ATOM 942 N N . PRO A 1 114 ? -0.738 2.139 -1.499 1.00 61.25 114 PRO A N 1
ATOM 943 C CA . PRO A 1 114 ? -0.943 0.840 -0.893 1.00 61.25 114 PRO A CA 1
ATOM 944 C C . PRO A 1 114 ? 0.358 0.028 -0.948 1.00 61.25 114 PRO A C 1
ATOM 946 O O . PRO A 1 114 ? 0.932 -0.242 -2.005 1.00 61.25 114 PRO A O 1
ATOM 949 N N . TYR A 1 115 ? 0.841 -0.383 0.221 1.00 59.06 115 TYR A N 1
ATOM 950 C CA . TYR A 1 115 ? 2.035 -1.213 0.340 1.00 59.06 115 TYR A CA 1
ATOM 951 C C . TYR A 1 115 ? 1.694 -2.694 0.127 1.00 59.06 115 TYR A C 1
ATOM 953 O O . TYR A 1 115 ? 1.265 -3.383 1.056 1.00 59.06 115 TYR A O 1
ATOM 961 N N . TYR A 1 116 ? 1.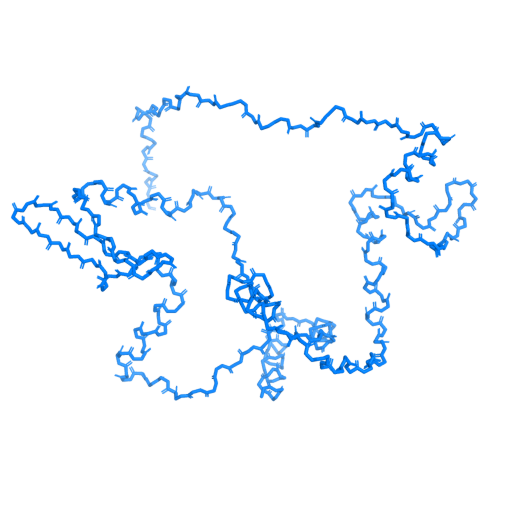929 -3.208 -1.081 1.00 54.81 116 TYR A N 1
ATOM 962 C CA . TYR A 1 116 ? 1.703 -4.618 -1.417 1.00 54.81 116 TYR A CA 1
ATOM 963 C C . TYR A 1 116 ? 2.979 -5.469 -1.400 1.00 54.81 116 TYR A C 1
ATOM 965 O O . TYR A 1 116 ? 4.108 -4.976 -1.490 1.00 54.81 116 TYR A O 1
ATOM 973 N N . ALA A 1 117 ? 2.778 -6.788 -1.308 1.00 63.97 117 ALA A N 1
ATOM 974 C CA . ALA A 1 117 ? 3.807 -7.813 -1.471 1.00 63.97 117 ALA A CA 1
ATOM 975 C C . ALA A 1 117 ? 5.071 -7.533 -0.633 1.00 63.97 117 ALA A C 1
ATOM 977 O O . ALA A 1 117 ? 4.988 -7.347 0.585 1.00 63.97 117 ALA A O 1
ATOM 978 N N . GLY A 1 118 ? 6.240 -7.487 -1.277 1.00 51.94 118 GLY A N 1
ATOM 979 C CA . GLY A 1 118 ? 7.528 -7.267 -0.622 1.00 51.94 118 GLY A CA 1
ATOM 980 C C . GLY A 1 118 ? 7.635 -5.936 0.129 1.00 51.94 118 GLY A C 1
ATOM 981 O O . GLY A 1 118 ? 8.437 -5.844 1.058 1.00 51.94 118 GLY A O 1
ATOM 982 N N . TYR A 1 119 ? 6.821 -4.934 -0.200 1.00 54.56 119 TYR A N 1
ATOM 983 C CA . TYR A 1 119 ? 6.808 -3.639 0.485 1.00 54.56 119 TYR A CA 1
ATOM 984 C C . TYR A 1 119 ? 5.753 -3.551 1.594 1.00 54.56 119 TYR A C 1
ATOM 986 O O . TYR A 1 119 ? 5.728 -2.563 2.319 1.00 54.56 119 TYR A O 1
ATOM 994 N N . SER A 1 120 ? 4.923 -4.584 1.781 1.00 67.44 120 SER A N 1
ATOM 995 C CA . SER A 1 120 ? 3.924 -4.616 2.855 1.00 67.44 120 SER A CA 1
ATOM 996 C C . SER A 1 120 ? 4.559 -4.566 4.251 1.00 67.44 120 SER A C 1
ATOM 998 O O . SER A 1 120 ? 5.630 -5.131 4.499 1.00 67.44 120 SER A O 1
ATOM 1000 N N . ASN A 1 121 ? 3.852 -3.952 5.206 1.00 67.56 121 ASN A N 1
ATOM 1001 C CA . ASN A 1 121 ? 4.276 -3.878 6.611 1.00 67.56 121 ASN A CA 1
ATOM 1002 C C . ASN A 1 121 ? 4.540 -5.266 7.220 1.00 67.56 121 ASN A C 1
ATOM 1004 O O . ASN A 1 121 ? 5.470 -5.436 8.011 1.00 67.56 121 ASN A O 1
ATOM 1008 N N . ARG A 1 122 ? 3.758 -6.276 6.813 1.00 70.50 122 ARG A N 1
ATOM 1009 C CA . ARG A 1 122 ? 3.955 -7.672 7.219 1.00 70.50 122 ARG A CA 1
ATOM 1010 C C . ARG A 1 122 ? 5.276 -8.231 6.689 1.00 70.50 122 ARG A C 1
ATOM 1012 O O . ARG A 1 122 ? 6.074 -8.703 7.494 1.00 70.50 122 ARG A O 1
ATOM 1019 N N . ALA A 1 123 ? 5.536 -8.114 5.384 1.00 69.88 123 ALA A N 1
ATOM 1020 C CA . ALA A 1 123 ? 6.787 -8.577 4.777 1.00 69.88 123 ALA A CA 1
ATOM 1021 C C . ALA A 1 123 ? 8.011 -7.859 5.377 1.00 69.88 123 ALA A C 1
ATOM 1023 O O . ALA A 1 123 ? 9.040 -8.479 5.647 1.00 69.88 123 ALA A O 1
ATOM 1024 N N . GLY A 1 124 ? 7.891 -6.558 5.663 1.00 72.12 124 GLY A N 1
ATOM 1025 C CA . GLY A 1 124 ? 8.914 -5.798 6.384 1.00 72.12 124 GLY A CA 1
ATOM 1026 C C . GLY A 1 124 ? 9.156 -6.313 7.807 1.00 72.12 124 GLY A C 1
ATOM 1027 O O . GLY A 1 124 ? 10.306 -6.442 8.234 1.00 72.12 124 GLY A O 1
ATOM 1028 N N . GLY A 1 125 ? 8.090 -6.651 8.536 1.00 75.81 125 GLY A N 1
ATOM 1029 C CA . GLY A 1 125 ? 8.171 -7.254 9.866 1.00 75.81 125 GLY A CA 1
ATOM 1030 C C . GLY A 1 125 ? 8.814 -8.643 9.861 1.00 75.81 125 GLY A C 1
ATOM 1031 O O . GLY A 1 125 ? 9.643 -8.934 10.721 1.00 75.81 125 GLY A O 1
ATOM 1032 N N . GLU A 1 126 ? 8.481 -9.481 8.880 1.00 76.81 126 GLU A N 1
ATOM 1033 C CA . GLU A 1 126 ? 9.057 -10.820 8.700 1.00 76.81 126 GLU A CA 1
ATOM 1034 C C . GLU A 1 126 ? 10.560 -10.750 8.390 1.00 76.81 126 GLU A C 1
ATOM 1036 O O . GLU A 1 126 ? 11.340 -11.436 9.049 1.00 76.81 126 GLU A O 1
ATOM 1041 N N . ARG A 1 127 ? 11.000 -9.838 7.508 1.00 79.00 127 ARG A N 1
ATOM 1042 C CA . ARG A 1 127 ? 12.435 -9.595 7.252 1.00 79.00 127 ARG A CA 1
ATOM 1043 C C . ARG A 1 127 ? 13.196 -9.183 8.507 1.00 79.00 127 ARG A C 1
ATOM 1045 O O . ARG A 1 127 ? 14.260 -9.725 8.781 1.00 79.00 127 ARG A O 1
ATOM 1052 N N . ARG A 1 128 ? 12.636 -8.266 9.303 1.00 77.19 128 ARG A N 1
ATOM 1053 C CA . ARG A 1 128 ? 13.248 -7.832 10.572 1.00 77.19 128 ARG A CA 1
ATOM 1054 C C . ARG A 1 128 ? 13.358 -8.971 11.587 1.00 77.19 128 ARG A C 1
ATOM 1056 O O . ARG A 1 128 ? 14.282 -8.973 12.391 1.00 77.19 128 ARG A O 1
ATOM 1063 N N . LYS A 1 129 ? 12.418 -9.922 11.578 1.00 78.56 129 LYS A N 1
ATOM 1064 C CA . LYS A 1 129 ? 12.481 -11.126 12.421 1.00 78.56 129 LYS A CA 1
ATOM 1065 C C . LYS A 1 129 ? 13.519 -12.124 11.905 1.00 78.56 129 LYS A C 1
ATOM 1067 O O . LYS A 1 129 ? 14.245 -12.682 12.717 1.00 78.56 129 LYS A O 1
ATOM 1072 N N . ALA A 1 130 ? 13.610 -12.312 10.589 1.00 75.31 130 ALA A N 1
ATOM 1073 C CA . ALA A 1 130 ? 14.603 -13.182 9.960 1.00 75.31 130 ALA A CA 1
ATOM 1074 C C . ALA A 1 130 ? 16.036 -12.672 10.187 1.00 75.31 130 ALA A C 1
ATOM 1076 O O . ALA A 1 130 ? 16.885 -13.441 10.608 1.00 75.31 130 ALA A O 1
ATOM 1077 N N . GLN A 1 131 ? 16.272 -11.364 10.040 1.00 67.75 131 GLN A N 1
ATOM 1078 C CA . GLN A 1 131 ? 17.567 -10.721 10.316 1.00 67.75 131 GLN A CA 1
ATOM 1079 C C . GLN A 1 131 ? 18.002 -10.802 11.789 1.00 67.75 131 GLN A C 1
ATOM 1081 O O . GLN A 1 131 ? 19.182 -10.663 12.085 1.00 67.75 131 GLN A O 1
ATOM 1086 N N . LYS A 1 132 ? 17.058 -10.992 12.720 1.00 65.94 132 LYS A N 1
ATOM 1087 C CA . LYS A 1 132 ? 17.338 -11.138 14.158 1.00 65.94 132 LYS A CA 1
ATOM 1088 C C . LYS A 1 132 ? 17.604 -12.580 14.590 1.00 65.94 132 LYS A C 1
ATOM 1090 O O . LYS A 1 132 ? 18.041 -12.783 15.718 1.00 65.94 132 LYS A O 1
ATOM 1095 N N . LYS A 1 133 ? 17.320 -13.573 13.744 1.00 50.91 133 LYS A N 1
ATOM 1096 C CA . LYS A 1 133 ? 17.753 -14.951 13.988 1.00 50.91 133 LYS A CA 1
ATOM 1097 C C . LYS A 1 133 ? 19.189 -15.100 13.466 1.00 50.91 133 LYS A C 1
ATOM 1099 O O . LYS A 1 133 ? 19.453 -14.602 12.369 1.00 50.91 133 LYS A O 1
ATOM 1104 N N . PRO A 1 134 ? 20.102 -15.775 14.191 1.00 44.69 134 PRO A N 1
ATOM 1105 C CA . PRO A 1 134 ? 21.390 -16.157 13.624 1.00 44.69 134 PRO A CA 1
ATOM 1106 C C . PRO A 1 134 ? 21.086 -17.008 12.391 1.00 44.69 134 PRO A C 1
ATOM 1108 O O . PRO A 1 134 ? 20.465 -18.064 12.498 1.00 44.69 134 PRO A O 1
ATOM 1111 N N . THR A 1 135 ? 21.379 -16.476 11.208 1.00 42.47 135 THR A N 1
ATOM 1112 C CA . THR A 1 135 ? 21.047 -17.142 9.952 1.00 42.47 135 THR A CA 1
ATOM 1113 C C . THR A 1 135 ? 22.175 -18.107 9.637 1.00 42.47 135 THR A C 1
ATOM 1115 O O . THR A 1 135 ? 23.220 -17.706 9.133 1.00 42.47 135 THR A O 1
ATOM 1118 N N . GLU A 1 136 ? 21.946 -19.379 9.944 1.00 45.41 136 GLU A N 1
ATOM 1119 C CA . GLU A 1 136 ? 22.547 -20.476 9.198 1.00 45.41 136 GLU A CA 1
ATOM 1120 C C . GLU A 1 136 ? 22.138 -20.292 7.730 1.00 45.41 136 GLU A C 1
ATOM 1122 O O . GLU A 1 136 ? 20.961 -20.099 7.403 1.00 45.41 136 GLU A O 1
ATOM 1127 N N . SER A 1 137 ? 23.136 -20.200 6.858 1.00 39.47 137 SER A N 1
ATOM 1128 C CA . SER A 1 137 ? 22.984 -19.850 5.452 1.00 39.47 137 SER A CA 1
ATOM 1129 C C . SER A 1 137 ? 22.148 -20.898 4.722 1.00 39.47 137 SER A C 1
ATOM 1131 O O . SER A 1 137 ? 22.654 -21.949 4.333 1.00 39.47 137 SER A O 1
ATOM 1133 N N . VAL A 1 138 ? 20.871 -20.598 4.491 1.00 41.88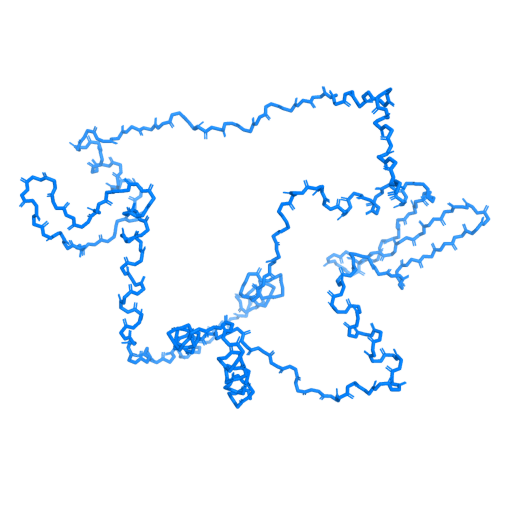 138 VAL A N 1
ATOM 1134 C CA . VAL A 1 138 ? 20.073 -21.322 3.498 1.00 41.88 138 VAL A CA 1
ATOM 1135 C C . VAL A 1 138 ? 20.742 -21.117 2.131 1.00 41.88 138 VAL A C 1
ATOM 1137 O O . VAL A 1 138 ? 20.949 -19.961 1.743 1.00 41.88 138 VAL A O 1
ATOM 1140 N N . PRO A 1 139 ? 21.091 -22.186 1.390 1.00 41.25 139 PRO A N 1
ATOM 1141 C CA . PRO A 1 139 ? 21.719 -22.049 0.087 1.00 41.25 139 PRO A CA 1
ATOM 1142 C C . PRO A 1 139 ? 20.774 -21.307 -0.852 1.00 41.25 139 PRO A C 1
ATOM 1144 O O . PRO A 1 139 ? 19.634 -21.721 -1.074 1.00 41.25 139 PRO A O 1
ATOM 1147 N N . VAL A 1 140 ? 21.253 -20.196 -1.405 1.00 42.44 140 VAL A N 1
ATOM 1148 C CA . VAL A 1 140 ? 20.606 -19.526 -2.532 1.00 42.44 140 VAL A CA 1
ATOM 1149 C C . VAL A 1 140 ? 20.580 -20.541 -3.680 1.00 42.44 140 VAL A C 1
ATOM 1151 O O . VAL A 1 140 ? 21.655 -20.977 -4.099 1.00 42.44 140 VAL A O 1
ATOM 1154 N N . PRO A 1 141 ? 19.405 -20.965 -4.183 1.00 46.94 141 PRO A N 1
ATOM 1155 C CA . PRO A 1 141 ? 19.367 -21.872 -5.318 1.00 46.94 141 PRO A CA 1
ATOM 1156 C C . PRO A 1 141 ? 20.053 -21.201 -6.518 1.00 46.94 141 PRO A C 1
ATOM 1158 O O . PRO A 1 141 ? 19.929 -19.980 -6.687 1.00 46.94 141 PRO A O 1
ATOM 1161 N N . PRO A 1 142 ? 20.791 -21.966 -7.341 1.00 46.06 142 PRO A N 1
ATOM 1162 C CA . PRO A 1 142 ? 21.521 -21.419 -8.474 1.00 46.06 142 PRO A CA 1
ATOM 1163 C C . PRO A 1 142 ? 20.564 -20.636 -9.384 1.00 46.06 142 PRO A C 1
ATOM 1165 O O . PRO A 1 142 ? 19.402 -21.026 -9.540 1.00 46.06 142 PRO A O 1
ATOM 1168 N N . PRO A 1 143 ? 21.010 -19.512 -9.974 1.00 47.16 143 PRO A N 1
ATOM 1169 C CA . PRO A 1 143 ? 20.152 -18.708 -10.825 1.00 47.16 143 PRO A CA 1
ATOM 1170 C C . PRO A 1 143 ? 19.680 -19.563 -12.002 1.00 47.16 143 PRO A C 1
ATOM 1172 O O . PRO A 1 143 ? 20.474 -19.928 -12.867 1.00 47.16 143 PRO A O 1
ATOM 1175 N N . ALA A 1 144 ? 18.379 -19.862 -12.032 1.00 51.94 144 ALA A N 1
ATOM 1176 C CA . ALA A 1 144 ? 17.730 -20.455 -13.192 1.00 51.94 144 ALA A CA 1
ATOM 1177 C C . ALA A 1 144 ? 18.108 -19.659 -14.452 1.00 51.94 144 ALA A C 1
ATOM 1179 O O . ALA A 1 144 ? 18.225 -18.424 -14.395 1.00 51.94 144 ALA A O 1
ATOM 1180 N N . ALA A 1 145 ? 18.325 -20.376 -15.560 1.00 51.81 145 ALA A N 1
ATOM 1181 C CA . ALA A 1 145 ? 18.717 -19.820 -16.850 1.00 51.81 145 ALA A CA 1
ATOM 1182 C C . ALA A 1 145 ? 17.937 -18.527 -17.134 1.00 51.81 145 ALA A C 1
ATOM 1184 O O . ALA A 1 145 ? 16.707 -18.490 -17.105 1.00 51.81 145 ALA A O 1
ATOM 1185 N N . GLN A 1 146 ? 18.674 -17.429 -17.305 1.00 48.03 146 GLN A N 1
ATOM 1186 C CA . GLN A 1 146 ? 18.088 -16.099 -17.419 1.00 48.03 146 GLN A CA 1
ATOM 1187 C C . GLN A 1 146 ? 17.235 -16.042 -18.690 1.00 48.03 146 GLN A C 1
ATOM 1189 O O . GLN A 1 146 ? 17.789 -16.096 -19.788 1.00 48.03 146 GLN A O 1
ATOM 1194 N N . SER A 1 147 ? 15.913 -15.915 -18.540 1.00 59.97 147 SER A N 1
ATOM 1195 C CA . SER A 1 147 ? 15.006 -15.747 -19.677 1.00 59.97 147 SER A CA 1
ATOM 1196 C C . SER A 1 147 ? 15.398 -14.521 -20.509 1.00 59.97 147 SER A C 1
ATOM 1198 O O . SER A 1 147 ? 15.879 -13.518 -19.967 1.00 59.97 147 SER A O 1
ATOM 1200 N N . GLU A 1 148 ? 15.175 -14.579 -21.824 1.00 60.81 148 GLU A N 1
ATOM 1201 C CA . GLU A 1 148 ? 15.403 -13.449 -22.742 1.00 60.81 148 GLU A CA 1
ATOM 1202 C C . GLU A 1 148 ? 14.690 -12.178 -22.257 1.00 60.81 148 GLU A C 1
ATOM 1204 O O . GLU A 1 148 ? 15.268 -11.090 -22.250 1.00 60.81 148 GLU A O 1
ATOM 1209 N N . PHE A 1 149 ? 13.505 -12.337 -21.663 1.00 55.41 149 PHE A N 1
ATOM 1210 C CA . PHE A 1 149 ? 12.772 -11.258 -21.010 1.00 55.41 149 PHE A CA 1
ATOM 1211 C C . PHE A 1 149 ? 13.585 -10.537 -19.916 1.00 55.41 149 PHE A C 1
ATOM 1213 O O . PHE A 1 149 ? 13.567 -9.310 -19.819 1.00 55.41 149 PHE A O 1
ATOM 1220 N N . LYS A 1 150 ? 14.350 -11.267 -19.092 1.00 57.78 150 LYS A N 1
ATOM 1221 C CA . LYS A 1 150 ? 15.180 -10.686 -18.021 1.00 57.78 150 LYS A CA 1
ATOM 1222 C C . LYS A 1 150 ? 16.383 -9.924 -18.587 1.00 57.78 150 LYS A C 1
ATOM 1224 O O . LYS A 1 150 ? 16.784 -8.901 -18.027 1.00 57.78 150 LYS A O 1
ATOM 1229 N N . LYS A 1 151 ? 16.941 -10.390 -19.711 1.00 61.81 151 LYS A N 1
ATOM 1230 C CA . LYS A 1 151 ? 18.005 -9.690 -20.453 1.00 61.81 151 LYS A CA 1
ATOM 1231 C C . LYS A 1 151 ? 17.474 -8.402 -21.083 1.00 61.81 151 LYS A C 1
ATOM 1233 O O . LYS A 1 151 ? 18.142 -7.369 -21.029 1.00 61.81 151 LYS A O 1
ATOM 1238 N N . GLU A 1 152 ? 16.251 -8.432 -21.597 1.00 60.72 152 GLU A N 1
ATOM 1239 C CA . GLU A 1 152 ? 15.588 -7.271 -22.179 1.00 60.72 152 GLU A CA 1
ATOM 1240 C C . GLU A 1 152 ? 15.121 -6.254 -21.121 1.00 60.72 152 GLU A C 1
ATOM 1242 O O . GLU A 1 152 ? 15.272 -5.043 -21.302 1.00 60.72 152 GLU A O 1
ATOM 1247 N N . ALA A 1 153 ? 14.677 -6.722 -19.952 1.00 57.72 153 ALA A N 1
ATOM 1248 C CA . ALA A 1 153 ? 14.348 -5.884 -18.800 1.00 57.72 153 ALA A CA 1
ATOM 1249 C C . ALA A 1 153 ? 15.568 -5.128 -18.238 1.00 57.72 153 ALA A C 1
ATOM 1251 O O . ALA A 1 153 ? 15.428 -4.007 -17.752 1.00 57.72 153 ALA A O 1
ATOM 1252 N N . ARG A 1 154 ? 16.790 -5.665 -18.354 1.00 59.88 154 ARG A N 1
ATOM 1253 C CA . ARG A 1 154 ? 18.015 -4.923 -17.987 1.00 59.88 154 ARG A CA 1
ATOM 1254 C C . ARG A 1 154 ? 18.282 -3.716 -18.894 1.00 59.88 154 ARG A C 1
ATOM 1256 O O . ARG A 1 154 ? 18.923 -2.770 -18.455 1.00 59.88 154 ARG A O 1
ATOM 1263 N N . ARG A 1 155 ? 17.746 -3.690 -20.121 1.00 61.19 155 ARG A N 1
ATOM 1264 C CA . ARG A 1 155 ? 17.819 -2.530 -21.038 1.00 61.19 155 ARG A CA 1
ATOM 1265 C C . ARG A 1 155 ? 16.728 -1.487 -20.768 1.00 61.19 155 ARG A C 1
ATOM 1267 O O . ARG A 1 155 ? 16.638 -0.473 -21.459 1.00 61.19 155 ARG A O 1
ATOM 1274 N N . HIS A 1 156 ? 15.887 -1.722 -19.764 1.00 68.88 156 HIS A N 1
ATOM 1275 C CA . HIS A 1 156 ? 14.719 -0.898 -19.490 1.00 68.88 156 HIS A CA 1
ATOM 1276 C C . HIS A 1 156 ? 15.074 0.482 -18.922 1.00 68.88 156 HIS A C 1
ATOM 1278 O O . HIS A 1 156 ? 14.321 1.420 -19.157 1.00 68.88 156 HIS A O 1
ATOM 1284 N N . TRP A 1 157 ? 16.221 0.644 -18.250 1.00 79.19 157 TRP A N 1
ATOM 1285 C CA . TRP A 1 157 ? 16.682 1.965 -17.800 1.00 79.19 157 TRP A CA 1
ATOM 1286 C C . TRP A 1 157 ? 17.002 2.875 -18.997 1.00 79.19 157 TRP A C 1
ATOM 1288 O O . TRP A 1 157 ? 16.467 3.976 -19.077 1.00 79.19 157 TRP A O 1
ATOM 1298 N N . ALA A 1 158 ? 17.762 2.383 -19.983 1.00 78.88 158 ALA A N 1
ATOM 1299 C CA . ALA A 1 158 ? 18.121 3.144 -21.180 1.00 78.88 158 ALA A CA 1
ATOM 1300 C C . ALA A 1 158 ? 16.882 3.479 -22.020 1.00 78.88 158 ALA A C 1
ATOM 1302 O O . ALA A 1 158 ? 16.704 4.614 -22.453 1.00 78.88 158 ALA A O 1
ATOM 1303 N N . ARG A 1 159 ? 15.961 2.514 -22.166 1.00 78.62 159 ARG A N 1
ATOM 1304 C CA . ARG A 1 159 ? 14.670 2.725 -22.840 1.00 78.62 159 ARG A CA 1
ATOM 1305 C C . ARG A 1 159 ? 13.799 3.759 -22.113 1.00 78.62 159 ARG A C 1
ATOM 1307 O O . ARG A 1 159 ? 13.101 4.524 -22.768 1.00 78.62 159 ARG A O 1
ATOM 1314 N N . ARG A 1 160 ? 13.827 3.794 -20.775 1.00 79.69 160 ARG A N 1
ATOM 1315 C CA . ARG A 1 160 ? 13.108 4.800 -19.975 1.00 79.69 160 ARG A CA 1
ATOM 1316 C C . ARG A 1 160 ? 13.716 6.186 -20.125 1.00 79.69 160 ARG A C 1
ATOM 1318 O O . ARG A 1 160 ? 12.955 7.119 -20.337 1.00 79.69 160 ARG A O 1
ATOM 1325 N N . ILE A 1 161 ? 15.042 6.309 -20.077 1.00 81.62 161 ILE A N 1
ATOM 1326 C CA . ILE A 1 161 ? 15.725 7.586 -20.327 1.00 81.62 161 ILE A CA 1
ATOM 1327 C C . ILE A 1 161 ? 15.368 8.098 -21.722 1.00 81.62 161 ILE A C 1
ATOM 1329 O O . ILE A 1 161 ? 14.899 9.223 -21.838 1.00 81.62 161 ILE A O 1
ATOM 1333 N N . LYS A 1 162 ? 15.436 7.241 -22.747 1.00 82.69 162 LYS A N 1
ATOM 1334 C CA . LYS A 1 162 ? 15.020 7.591 -24.111 1.00 82.69 162 LYS A CA 1
ATOM 1335 C C . LYS A 1 162 ? 13.554 8.002 -24.215 1.00 82.69 162 LYS A C 1
ATOM 1337 O O . LYS A 1 162 ? 13.229 8.870 -25.002 1.00 82.69 162 LYS A O 1
ATOM 1342 N N . LYS A 1 163 ? 12.652 7.395 -23.444 1.00 78.31 163 LYS A N 1
ATOM 1343 C CA . LYS A 1 163 ? 11.229 7.763 -23.474 1.00 78.31 163 LYS A CA 1
ATOM 1344 C C . LYS A 1 163 ? 10.938 9.090 -22.764 1.00 78.31 163 LYS A C 1
ATOM 1346 O O . LYS A 1 163 ? 10.044 9.803 -23.189 1.00 78.31 163 LYS A O 1
ATOM 1351 N N . VAL A 1 164 ? 11.621 9.373 -21.655 1.00 84.06 164 VAL A N 1
ATOM 1352 C CA . VAL A 1 164 ? 11.356 10.560 -20.819 1.00 84.06 164 VAL A CA 1
ATOM 1353 C C . VAL A 1 164 ? 12.116 11.782 -21.321 1.00 84.06 164 VAL A C 1
ATOM 1355 O O . VAL A 1 164 ? 11.578 12.880 -21.310 1.00 84.06 164 VAL A O 1
ATOM 1358 N N . TYR A 1 165 ? 13.364 11.582 -21.736 1.00 79.75 165 TYR A N 1
ATOM 1359 C CA . TYR A 1 165 ? 14.284 12.648 -22.120 1.00 79.75 165 TYR A CA 1
ATOM 1360 C C . TYR A 1 165 ? 14.582 12.666 -23.619 1.00 79.75 165 TYR A C 1
ATOM 1362 O O . TYR A 1 165 ? 15.393 13.475 -24.043 1.00 79.75 165 TYR A O 1
ATOM 1370 N N . GLU A 1 166 ? 14.007 11.749 -24.407 1.00 83.06 166 GLU A N 1
ATOM 1371 C CA . GLU A 1 166 ? 14.220 11.636 -25.865 1.00 83.06 166 GLU A CA 1
ATOM 1372 C C . GLU A 1 166 ? 15.685 11.406 -26.292 1.00 83.06 166 GLU A C 1
ATOM 1374 O O . GLU A 1 166 ? 16.005 11.358 -27.477 1.00 83.06 166 GLU A O 1
ATOM 1379 N N . VAL A 1 167 ? 16.577 11.146 -25.330 1.00 84.00 167 VAL A N 1
ATOM 1380 C CA . VAL A 1 167 ? 18.006 10.886 -25.540 1.00 84.00 167 VAL A CA 1
ATOM 1381 C C . VAL A 1 167 ? 18.307 9.404 -25.331 1.00 84.00 167 VAL A C 1
ATOM 1383 O O . VAL A 1 167 ? 17.955 8.825 -24.303 1.00 84.00 167 VAL A O 1
ATOM 1386 N N . ASP A 1 168 ? 18.990 8.776 -26.291 1.00 84.12 168 ASP A N 1
ATOM 1387 C CA . ASP A 1 168 ? 19.464 7.395 -26.165 1.00 84.12 168 ASP A CA 1
ATOM 1388 C C . ASP A 1 168 ? 20.830 7.361 -25.452 1.00 84.12 168 ASP A C 1
ATOM 1390 O O . ASP A 1 168 ? 21.842 7.718 -26.059 1.00 84.12 168 ASP A O 1
ATOM 1394 N N . PRO A 1 169 ? 20.906 6.921 -24.180 1.00 84.69 169 PRO A N 1
ATOM 1395 C CA . PRO A 1 169 ? 22.152 6.969 -23.415 1.00 84.69 169 PRO A CA 1
ATOM 1396 C C . PRO A 1 169 ? 23.195 5.945 -23.891 1.00 84.69 169 PRO A C 1
ATOM 1398 O O . PRO A 1 169 ? 24.317 5.939 -23.390 1.00 84.69 169 PRO A O 1
ATOM 1401 N N . LEU A 1 170 ? 22.838 5.051 -24.822 1.00 87.75 170 LEU A N 1
ATOM 1402 C CA . LEU A 1 170 ? 23.748 4.064 -25.402 1.00 87.75 170 LEU A CA 1
ATOM 1403 C C . LEU A 1 170 ? 24.245 4.460 -26.798 1.00 87.75 170 LEU A C 1
ATOM 1405 O O . LEU A 1 170 ? 24.913 3.654 -27.444 1.00 87.75 170 LEU A O 1
ATOM 1409 N N . LEU A 1 171 ? 23.954 5.673 -27.271 1.00 88.50 171 LEU A N 1
ATOM 1410 C CA . LEU A 1 171 ? 24.529 6.213 -28.500 1.00 88.50 171 LEU A CA 1
ATOM 1411 C C . LEU A 1 171 ? 25.601 7.248 -28.170 1.00 88.50 171 LEU A C 1
ATOM 1413 O O . LEU A 1 171 ? 25.401 8.146 -27.356 1.00 88.50 171 LEU A O 1
ATOM 1417 N N . CYS A 1 172 ? 26.759 7.120 -28.813 1.00 85.75 172 CYS A N 1
ATOM 1418 C CA . CYS A 1 172 ? 27.830 8.088 -28.661 1.00 85.75 172 CYS A CA 1
ATOM 1419 C C . CYS A 1 172 ? 27.453 9.409 -29.355 1.00 85.75 172 CYS A C 1
ATOM 1421 O O . CYS A 1 172 ? 27.209 9.393 -30.563 1.00 85.75 172 CYS A O 1
ATOM 1423 N N . PRO A 1 173 ? 27.495 10.561 -28.662 1.00 83.75 173 PRO A N 1
ATOM 1424 C CA . PRO A 1 173 ? 27.160 11.852 -29.264 1.00 83.75 173 PRO A CA 1
ATOM 1425 C C . PRO A 1 173 ? 28.185 12.324 -30.309 1.00 83.75 173 PRO A C 1
ATOM 1427 O O . PRO A 1 173 ? 27.878 13.203 -31.103 1.00 83.75 173 PRO A O 1
ATOM 1430 N N . LYS A 1 174 ? 29.402 11.757 -30.326 1.00 86.69 174 LYS A N 1
ATOM 1431 C CA . LYS A 1 174 ? 30.476 12.156 -31.256 1.00 86.69 174 LYS A CA 1
ATOM 1432 C C . LYS A 1 174 ? 30.504 11.339 -32.546 1.00 86.69 174 LYS A C 1
ATOM 1434 O O . LYS A 1 174 ? 30.772 11.885 -33.606 1.00 86.69 174 LYS A O 1
ATOM 1439 N N . CYS A 1 175 ? 30.283 10.028 -32.453 1.00 89.81 175 CYS A N 1
ATOM 1440 C CA . CYS A 1 175 ? 30.449 9.111 -33.585 1.00 89.81 175 CYS A CA 1
ATOM 1441 C C . CYS A 1 175 ? 29.206 8.274 -33.894 1.00 89.81 175 CYS A C 1
ATOM 1443 O O . CYS A 1 175 ? 29.266 7.413 -34.764 1.00 89.81 175 CYS A O 1
ATOM 1445 N N . SER A 1 176 ? 28.093 8.470 -33.177 1.00 84.25 176 SER A N 1
ATOM 1446 C CA . SER A 1 176 ? 26.842 7.699 -33.310 1.00 84.25 176 SER A CA 1
ATOM 1447 C C . SER A 1 176 ? 26.961 6.177 -33.101 1.00 84.25 176 SER A C 1
ATOM 1449 O O . SER A 1 176 ? 25.988 5.442 -33.260 1.00 84.25 176 SER A O 1
ATOM 1451 N N . GLY A 1 177 ? 28.132 5.686 -32.683 1.00 87.56 177 GLY A N 1
ATOM 1452 C CA . GLY A 1 177 ? 28.357 4.281 -32.350 1.00 87.56 177 GLY A CA 1
ATOM 1453 C C . GLY A 1 177 ? 27.633 3.846 -31.073 1.00 87.56 177 GLY A C 1
ATOM 1454 O O . GLY A 1 177 ? 27.347 4.659 -30.191 1.00 87.56 177 GLY A O 1
ATOM 1455 N N . ARG A 1 178 ? 27.362 2.539 -30.949 1.00 87.00 178 ARG A N 1
ATOM 1456 C CA . ARG A 1 178 ? 26.756 1.958 -29.740 1.00 87.00 178 ARG A CA 1
ATOM 1457 C C . ARG A 1 178 ? 27.771 1.871 -28.600 1.00 87.00 178 ARG A C 1
ATOM 1459 O O . ARG A 1 178 ? 28.787 1.191 -28.719 1.00 87.00 178 ARG A O 1
ATOM 1466 N N . LEU A 1 179 ? 27.455 2.505 -27.478 1.00 85.81 179 LEU A N 1
ATOM 1467 C CA . LEU A 1 179 ? 28.203 2.421 -26.228 1.00 85.81 179 LEU A CA 1
ATOM 1468 C C . LEU A 1 179 ? 27.844 1.136 -25.464 1.00 85.81 179 LEU A C 1
ATOM 1470 O O . LEU A 1 179 ? 26.705 0.664 -25.495 1.00 85.81 179 LEU A O 1
ATOM 1474 N N . ARG A 1 180 ? 28.823 0.574 -24.746 1.00 83.00 180 ARG A N 1
ATOM 1475 C CA . ARG A 1 180 ? 28.652 -0.591 -23.866 1.00 83.00 180 ARG A CA 1
ATOM 1476 C C . ARG A 1 180 ? 28.945 -0.186 -22.425 1.00 83.00 180 ARG A C 1
ATOM 1478 O O . ARG A 1 180 ? 29.922 0.505 -22.164 1.00 83.00 180 ARG A O 1
ATOM 1485 N N . ILE A 1 181 ? 28.119 -0.656 -21.493 1.00 83.62 181 ILE A N 1
ATOM 1486 C CA . ILE A 1 181 ? 28.363 -0.476 -20.057 1.00 83.62 181 ILE A CA 1
ATOM 1487 C C . ILE A 1 181 ? 29.579 -1.321 -19.665 1.00 83.62 181 ILE A C 1
ATOM 1489 O O . ILE A 1 181 ? 29.569 -2.536 -19.874 1.00 83.62 181 ILE A O 1
ATOM 1493 N N . ILE A 1 182 ? 30.606 -0.675 -19.114 1.00 84.81 182 ILE A N 1
ATOM 1494 C CA . ILE A 1 182 ? 31.835 -1.332 -18.647 1.00 84.81 182 ILE A CA 1
ATOM 1495 C C . ILE A 1 182 ? 31.707 -1.690 -17.162 1.00 84.81 182 ILE A C 1
ATOM 1497 O O . ILE A 1 182 ? 31.945 -2.834 -16.785 1.00 84.81 182 ILE A O 1
ATOM 1501 N N . SER A 1 183 ? 31.270 -0.745 -16.329 1.00 84.25 183 SER A N 1
ATOM 1502 C CA . SER A 1 183 ? 31.087 -0.934 -14.887 1.00 84.25 183 SER A CA 1
ATOM 1503 C C . SER A 1 183 ? 30.065 0.056 -14.318 1.00 84.25 183 SER A C 1
ATOM 1505 O O . SER A 1 183 ? 29.717 1.047 -14.963 1.00 84.25 183 SER A O 1
ATOM 1507 N N . PHE A 1 184 ? 29.575 -0.229 -13.110 1.00 84.88 184 PHE A N 1
ATOM 1508 C CA . PHE A 1 184 ? 28.812 0.713 -12.292 1.00 84.88 184 PHE A CA 1
ATOM 1509 C C . PHE A 1 184 ? 29.726 1.238 -11.187 1.00 84.88 184 PHE A C 1
ATOM 1511 O O . PHE A 1 184 ? 30.404 0.453 -10.527 1.00 84.88 184 PHE A O 1
ATOM 1518 N N . ILE A 1 185 ? 29.760 2.556 -11.012 1.00 88.75 185 ILE A N 1
ATOM 1519 C CA . ILE A 1 185 ? 30.549 3.223 -9.975 1.00 88.75 185 ILE A CA 1
ATOM 1520 C C . ILE A 1 185 ? 29.562 3.722 -8.924 1.00 88.75 185 ILE A C 1
ATOM 1522 O O . ILE A 1 185 ? 28.686 4.521 -9.245 1.00 88.75 185 ILE A O 1
ATOM 1526 N N . GLU A 1 186 ? 29.688 3.225 -7.696 1.00 88.75 186 GLU A N 1
ATOM 1527 C CA . GLU A 1 186 ? 28.779 3.552 -6.586 1.00 88.75 186 GLU A CA 1
ATOM 1528 C C . GLU A 1 186 ? 29.442 4.428 -5.511 1.00 88.75 186 GLU A C 1
ATOM 1530 O O . GLU A 1 186 ? 28.739 5.044 -4.714 1.00 88.75 186 GLU A O 1
ATOM 1535 N N . ASP A 1 187 ? 30.778 4.516 -5.496 1.00 90.88 187 ASP A N 1
ATOM 1536 C CA . ASP A 1 187 ? 31.527 5.312 -4.519 1.00 90.88 187 ASP A CA 1
ATOM 1537 C C . ASP A 1 187 ? 31.384 6.824 -4.805 1.00 90.88 187 ASP A C 1
ATOM 1539 O O . ASP A 1 187 ? 31.848 7.295 -5.853 1.00 90.88 187 ASP A O 1
ATOM 1543 N N . PRO A 1 188 ? 30.793 7.612 -3.881 1.00 88.19 188 PRO A N 1
ATOM 1544 C CA . PRO A 1 188 ? 30.596 9.048 -4.056 1.00 88.19 188 PRO A CA 1
ATOM 1545 C C . PRO A 1 188 ? 31.884 9.836 -4.310 1.00 88.19 188 PRO A C 1
ATOM 1547 O O . PRO A 1 188 ? 31.865 10.778 -5.103 1.00 88.19 188 PRO A O 1
ATOM 1550 N N . ALA A 1 189 ? 32.999 9.463 -3.672 1.00 89.06 189 ALA A N 1
ATOM 1551 C CA . ALA A 1 189 ? 34.264 10.184 -3.815 1.00 89.06 189 ALA A CA 1
ATOM 1552 C C . ALA A 1 189 ? 34.842 10.002 -5.227 1.00 89.06 189 ALA A C 1
ATOM 1554 O O . ALA A 1 189 ? 35.299 10.956 -5.862 1.00 89.06 189 ALA A O 1
ATOM 1555 N N . VAL A 1 190 ? 34.747 8.779 -5.752 1.00 92.00 190 VAL A N 1
ATOM 1556 C CA . VAL A 1 190 ? 35.180 8.433 -7.111 1.00 92.00 190 VAL A CA 1
ATOM 1557 C C . VAL A 1 190 ? 34.284 9.106 -8.153 1.00 92.00 190 VAL A C 1
ATOM 1559 O O . VAL A 1 190 ? 34.789 9.690 -9.113 1.00 92.00 190 VAL A O 1
ATOM 1562 N N . ILE A 1 191 ? 32.963 9.097 -7.941 1.00 88.75 191 ILE A N 1
ATOM 1563 C CA . ILE A 1 191 ? 31.999 9.798 -8.802 1.00 88.75 191 ILE A CA 1
ATOM 1564 C C . ILE A 1 191 ? 32.331 11.293 -8.866 1.00 88.75 191 ILE A C 1
ATOM 1566 O O . ILE A 1 191 ? 32.408 11.860 -9.957 1.00 88.75 191 ILE A O 1
ATOM 1570 N N . GLN A 1 192 ? 32.572 11.927 -7.715 1.00 89.25 192 GLN A N 1
ATOM 1571 C CA . GLN A 1 192 ? 32.916 13.345 -7.644 1.00 89.25 192 GLN A CA 1
ATOM 1572 C C . GLN A 1 192 ? 34.222 13.656 -8.375 1.00 89.25 192 GLN A C 1
ATOM 1574 O O . GLN A 1 192 ? 34.271 14.619 -9.140 1.00 89.25 192 GLN A O 1
ATOM 1579 N N . SER A 1 193 ? 35.262 12.844 -8.180 1.00 92.25 193 SER A N 1
ATOM 1580 C CA . SER A 1 193 ? 36.546 13.021 -8.862 1.00 92.25 193 SER A CA 1
ATOM 1581 C C . SER A 1 193 ? 36.386 12.973 -10.388 1.00 92.25 193 SER A C 1
ATOM 1583 O O . SER A 1 193 ? 36.822 13.895 -11.081 1.00 92.25 193 SER A O 1
ATOM 1585 N N . ILE A 1 194 ? 35.666 11.969 -10.908 1.00 91.38 194 ILE A N 1
ATOM 1586 C CA . ILE A 1 194 ? 35.407 11.825 -12.349 1.00 91.38 194 ILE A CA 1
ATOM 1587 C C . ILE A 1 194 ? 34.609 13.014 -12.889 1.00 91.38 194 ILE A C 1
ATOM 1589 O O . ILE A 1 194 ? 34.989 13.616 -13.892 1.00 91.38 194 ILE A O 1
ATOM 1593 N N . LEU A 1 195 ? 33.506 13.373 -12.231 1.00 89.81 195 LEU A N 1
ATOM 1594 C CA . LEU A 1 195 ? 32.642 14.462 -12.689 1.00 89.81 195 LEU A CA 1
ATOM 1595 C C . LEU A 1 195 ? 33.341 15.824 -12.626 1.00 89.81 195 LEU A C 1
ATOM 1597 O O . LEU A 1 195 ? 33.113 16.658 -13.500 1.00 89.81 195 LEU A O 1
ATOM 1601 N N . THR A 1 196 ? 34.214 16.042 -11.639 1.00 91.56 196 THR A N 1
ATOM 1602 C CA . THR A 1 196 ? 35.022 17.266 -11.533 1.00 91.56 196 THR A CA 1
ATOM 1603 C C . THR A 1 196 ? 36.019 17.357 -12.683 1.00 91.56 196 THR A C 1
ATOM 1605 O O . THR A 1 196 ? 36.109 18.396 -13.330 1.00 91.56 196 THR A O 1
ATOM 1608 N N . HIS A 1 197 ? 36.714 16.258 -12.996 1.00 91.75 197 HIS A N 1
ATOM 1609 C CA . HIS A 1 197 ? 37.649 16.202 -14.122 1.00 91.75 197 HIS A CA 1
ATOM 1610 C C . HIS A 1 197 ? 36.962 16.447 -15.477 1.00 91.75 197 HIS A C 1
ATOM 1612 O O . HIS A 1 197 ? 37.533 17.088 -16.354 1.00 91.75 197 HIS A O 1
ATOM 1618 N N . LEU A 1 198 ? 35.720 15.979 -15.637 1.00 89.06 198 LEU A N 1
ATOM 1619 C CA . LEU A 1 198 ? 34.915 16.200 -16.842 1.00 89.06 198 LEU A CA 1
ATOM 1620 C C . LEU A 1 198 ? 34.246 17.586 -16.900 1.00 89.06 198 LEU A C 1
ATOM 1622 O O . LEU A 1 198 ? 33.576 17.883 -17.886 1.00 89.06 198 LEU A O 1
ATOM 1626 N N . GLY A 1 199 ? 34.379 18.417 -15.859 1.00 87.75 199 GLY A N 1
ATOM 1627 C CA . GLY A 1 199 ? 33.695 19.712 -15.765 1.00 87.75 199 GLY A CA 1
ATOM 1628 C C . GLY A 1 199 ? 32.170 19.605 -15.621 1.00 87.75 199 GLY A C 1
ATOM 1629 O O . GLY A 1 199 ? 31.461 20.561 -15.902 1.00 87.75 199 GLY A O 1
ATOM 1630 N N . LEU A 1 200 ? 31.656 18.442 -15.205 1.00 84.19 200 LEU A N 1
ATOM 1631 C CA . LEU A 1 200 ? 30.223 18.141 -15.070 1.00 84.19 200 LEU A CA 1
ATOM 1632 C C . LEU A 1 200 ? 29.737 18.166 -13.614 1.00 84.19 200 LEU A C 1
ATOM 1634 O O . LEU A 1 200 ? 28.566 17.897 -13.342 1.00 84.19 200 LEU A O 1
ATOM 1638 N N . TRP A 1 201 ? 30.621 18.465 -12.660 1.00 83.06 201 TRP A N 1
ATOM 1639 C CA . TRP A 1 201 ? 30.259 18.591 -11.252 1.00 83.06 201 TRP A CA 1
ATOM 1640 C C . TRP A 1 201 ? 29.543 19.920 -10.981 1.00 83.06 201 TRP A C 1
ATOM 1642 O O . TRP A 1 201 ? 30.120 20.884 -10.482 1.00 83.06 201 TRP A O 1
ATOM 1652 N N . HIS A 1 202 ? 28.253 19.958 -11.300 1.00 71.38 202 HIS A N 1
ATOM 1653 C CA . HIS A 1 202 ? 27.352 21.030 -10.900 1.00 71.38 202 HIS A CA 1
ATOM 1654 C C . HIS A 1 202 ? 26.432 20.494 -9.813 1.00 71.38 202 HIS A C 1
ATOM 1656 O O . HIS A 1 202 ? 25.523 19.723 -10.104 1.00 71.38 202 HIS A O 1
ATOM 1662 N N . VAL A 1 203 ? 26.655 20.880 -8.555 1.00 60.50 203 VAL A N 1
ATOM 1663 C CA . VAL A 1 203 ? 25.670 20.646 -7.492 1.00 60.50 203 VAL A CA 1
ATOM 1664 C C . VAL A 1 203 ? 24.526 21.626 -7.752 1.00 60.50 203 VAL A C 1
ATOM 1666 O O . VAL A 1 203 ? 24.719 22.825 -7.539 1.00 60.50 203 VAL A O 1
ATOM 1669 N N . PRO A 1 204 ? 23.339 21.190 -8.216 1.00 52.41 204 PRO A N 1
ATOM 1670 C CA . PRO A 1 204 ? 22.208 22.097 -8.244 1.00 52.41 204 PRO A CA 1
ATOM 1671 C C . PRO A 1 204 ? 21.903 22.445 -6.787 1.00 52.41 204 PRO A C 1
ATOM 1673 O O . PRO A 1 204 ? 21.810 21.547 -5.942 1.00 52.41 204 PRO A O 1
ATOM 1676 N N . ALA A 1 205 ? 21.741 23.733 -6.472 1.00 52.47 205 ALA A N 1
ATOM 1677 C CA . ALA A 1 205 ? 21.117 24.133 -5.216 1.00 52.47 205 ALA A CA 1
ATOM 1678 C C . ALA A 1 205 ? 19.829 23.314 -5.085 1.00 52.47 205 ALA A C 1
ATOM 1680 O O . ALA A 1 205 ? 19.018 23.334 -6.010 1.00 52.47 205 ALA A O 1
ATOM 1681 N N . ARG A 1 206 ? 19.711 22.516 -4.014 1.00 45.47 206 ARG A N 1
ATOM 1682 C CA . ARG A 1 206 ? 18.641 21.527 -3.803 1.00 45.47 206 ARG A CA 1
ATOM 1683 C C . ARG A 1 206 ? 17.303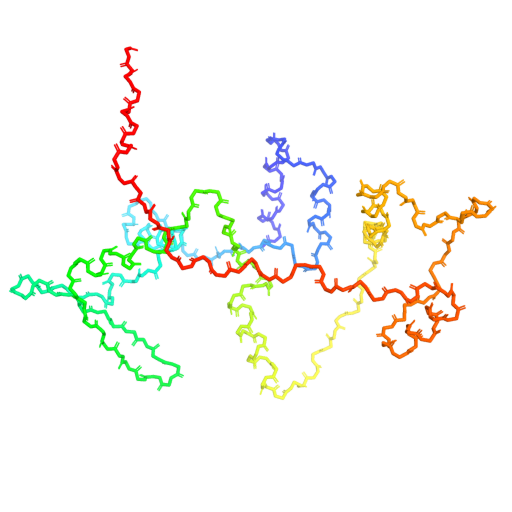 22.084 -4.298 1.00 45.47 206 ARG A C 1
ATOM 1685 O O . ARG A 1 206 ? 16.693 22.911 -3.625 1.00 45.47 206 ARG A O 1
ATOM 1692 N N . GLN A 1 207 ? 16.862 21.674 -5.487 1.00 45.72 207 GLN A N 1
ATOM 1693 C CA . GLN A 1 207 ? 15.585 22.139 -6.001 1.00 45.72 207 GLN A CA 1
ATOM 1694 C C . GLN A 1 207 ? 14.474 21.439 -5.223 1.00 45.72 207 GLN A C 1
ATOM 1696 O O . GLN A 1 207 ? 14.438 20.212 -5.132 1.00 45.72 207 GLN A O 1
ATOM 1701 N N . ARG A 1 208 ? 13.580 22.284 -4.696 1.00 40.44 208 ARG A N 1
ATOM 1702 C CA . ARG A 1 208 ? 12.469 22.028 -3.769 1.00 40.44 208 ARG A CA 1
ATOM 1703 C C . ARG A 1 208 ? 12.901 21.838 -2.315 1.00 40.44 208 ARG A C 1
ATOM 1705 O O . ARG A 1 208 ? 12.858 20.742 -1.763 1.00 40.44 208 ARG A O 1
ATOM 1712 N N . ALA A 1 209 ? 13.188 22.960 -1.650 1.00 43.28 209 ALA A N 1
ATOM 1713 C CA . ALA A 1 209 ? 12.721 23.081 -0.273 1.00 43.28 209 ALA A CA 1
ATOM 1714 C C . ALA A 1 209 ? 11.203 22.786 -0.256 1.00 43.28 209 ALA A C 1
ATOM 1716 O O . ALA A 1 209 ? 10.517 23.161 -1.217 1.00 43.28 209 ALA A O 1
ATOM 1717 N N . PRO A 1 210 ? 10.676 22.086 0.765 1.00 50.19 210 PRO A N 1
ATOM 1718 C CA . PRO A 1 210 ? 9.234 21.948 0.925 1.00 50.19 210 PRO A CA 1
ATOM 1719 C C . PRO A 1 210 ? 8.598 23.343 0.853 1.00 50.19 210 PRO A C 1
ATOM 1721 O O . PRO A 1 210 ? 9.212 24.301 1.338 1.00 50.19 210 PRO A O 1
ATOM 1724 N N . PRO A 1 211 ? 7.422 23.488 0.213 1.00 52.81 211 PRO A N 1
ATOM 1725 C CA . PRO A 1 211 ? 6.736 24.771 0.196 1.00 52.81 211 PRO A CA 1
ATOM 1726 C C . PRO A 1 211 ? 6.632 25.282 1.640 1.00 52.81 211 PRO A C 1
ATOM 1728 O O . PRO A 1 211 ? 6.370 24.475 2.540 1.00 52.81 211 PRO A O 1
ATOM 1731 N N . PRO A 1 212 ? 6.900 26.576 1.890 1.00 51.34 212 PRO A N 1
ATOM 1732 C CA . PRO A 1 212 ? 6.817 27.124 3.234 1.00 51.34 212 PRO A CA 1
ATOM 1733 C C . PRO A 1 212 ? 5.438 26.813 3.815 1.00 51.34 212 PRO A C 1
ATOM 1735 O O . PRO A 1 212 ? 4.428 26.872 3.109 1.00 51.34 212 PRO A O 1
ATOM 1738 N N . PHE A 1 213 ? 5.413 26.432 5.091 1.00 44.09 213 PHE A N 1
ATOM 1739 C CA . PHE A 1 213 ? 4.187 26.129 5.816 1.00 44.09 213 PHE A CA 1
ATOM 1740 C C . PHE A 1 213 ? 3.265 27.354 5.733 1.00 44.09 213 PHE A C 1
ATOM 1742 O O . PHE A 1 213 ? 3.585 28.402 6.289 1.00 44.09 213 PHE A O 1
ATOM 1749 N N . ARG A 1 214 ? 2.148 27.254 5.001 1.00 44.50 214 ARG A N 1
ATOM 1750 C CA . ARG A 1 214 ? 1.093 28.272 5.052 1.00 44.50 214 ARG A CA 1
ATOM 1751 C C . ARG A 1 214 ? 0.365 28.084 6.379 1.00 44.50 214 ARG A C 1
ATOM 1753 O O . ARG A 1 214 ? -0.470 27.193 6.497 1.00 44.50 214 ARG A O 1
ATOM 1760 N N . SER A 1 215 ? 0.723 28.872 7.388 1.00 47.94 215 SER A N 1
ATOM 1761 C CA . SER A 1 215 ? -0.134 29.048 8.556 1.00 47.94 215 SER A CA 1
ATOM 1762 C C . SER A 1 215 ? -1.386 29.788 8.097 1.00 47.94 215 SER A C 1
ATOM 1764 O O . SER A 1 215 ? -1.266 30.885 7.562 1.00 47.94 215 SER A O 1
ATOM 1766 N N . GLU A 1 216 ? -2.542 29.161 8.309 1.00 45.97 216 GLU A N 1
ATOM 1767 C CA . GLU A 1 216 ? -3.895 29.666 8.031 1.00 45.97 216 GLU A CA 1
ATOM 1768 C C . GLU A 1 216 ? -4.359 29.490 6.578 1.00 45.97 216 GLU A C 1
ATOM 1770 O O . GLU A 1 216 ? -4.209 30.340 5.705 1.00 45.97 216 GLU A O 1
ATOM 1775 N N . ILE A 1 217 ? -4.998 28.344 6.331 1.00 45.50 217 ILE A N 1
ATOM 1776 C CA . ILE A 1 217 ? -6.035 28.258 5.306 1.00 45.50 217 ILE A CA 1
ATOM 1777 C C . ILE A 1 217 ? -7.281 28.873 5.949 1.00 45.50 217 ILE A C 1
ATOM 1779 O O . ILE A 1 217 ? -7.956 28.213 6.739 1.00 45.50 217 ILE A O 1
ATOM 1783 N N . THR A 1 218 ? -7.579 30.133 5.647 1.00 45.47 218 THR A N 1
ATOM 1784 C CA . THR A 1 218 ? -8.918 30.679 5.867 1.00 45.47 218 THR A CA 1
ATOM 1785 C C . THR A 1 218 ? -9.851 29.994 4.872 1.00 45.47 218 THR A C 1
ATOM 1787 O O . THR A 1 218 ? -9.911 30.340 3.695 1.00 45.47 218 THR A O 1
ATOM 1790 N N . LEU A 1 219 ? -10.525 28.937 5.327 1.00 45.88 219 LEU A N 1
ATOM 1791 C CA . LEU A 1 219 ? -11.655 28.362 4.605 1.00 45.88 219 LEU A CA 1
ATOM 1792 C C . LEU A 1 219 ? -12.788 29.384 4.664 1.00 45.88 219 LEU A C 1
ATOM 1794 O O . LEU A 1 219 ? -13.506 29.467 5.660 1.00 45.88 219 LEU A O 1
ATOM 1798 N N . ASP A 1 220 ? -12.907 30.186 3.612 1.00 41.06 220 ASP A N 1
ATOM 1799 C CA . ASP A 1 220 ? -14.070 31.031 3.404 1.00 41.06 220 ASP A CA 1
ATOM 1800 C C . ASP A 1 220 ? -15.268 30.133 3.062 1.00 41.06 220 ASP A C 1
ATOM 1802 O O . ASP A 1 220 ? -15.423 29.654 1.941 1.00 41.06 220 ASP A O 1
ATOM 1806 N N . TYR A 1 221 ? -16.083 29.846 4.076 1.00 51.12 221 TYR A N 1
ATOM 1807 C CA . TYR A 1 221 ? -17.322 29.074 3.955 1.00 51.12 221 TYR A CA 1
ATOM 1808 C C . TYR A 1 221 ? -18.463 29.872 3.295 1.00 51.12 221 TYR A C 1
ATOM 1810 O O . TYR A 1 221 ? -19.574 29.354 3.201 1.00 51.12 221 TYR A O 1
ATOM 1818 N N . SER A 1 222 ? -18.233 31.118 2.855 1.00 49.34 222 SER A N 1
ATOM 1819 C CA . SER A 1 222 ? -19.288 31.959 2.274 1.00 49.34 222 SER A CA 1
ATOM 1820 C C . SER A 1 222 ? -19.608 31.657 0.807 1.00 49.34 222 SER A C 1
ATOM 1822 O O . SER A 1 222 ? -20.651 32.089 0.321 1.00 49.34 222 SER A O 1
ATOM 1824 N N . VAL A 1 223 ? -18.787 30.858 0.116 1.00 51.81 223 VAL A N 1
ATOM 1825 C CA . VAL A 1 223 ? -19.089 30.375 -1.241 1.00 51.81 223 VAL A CA 1
ATOM 1826 C C . VAL A 1 223 ? -19.537 28.919 -1.163 1.00 51.81 223 VAL A C 1
ATOM 1828 O O . VAL A 1 223 ? -18.808 27.986 -1.498 1.00 51.81 223 VAL A O 1
ATOM 1831 N N . ALA A 1 224 ? -20.752 28.713 -0.658 1.00 46.56 224 ALA A N 1
ATOM 1832 C CA . ALA A 1 224 ? -21.479 27.488 -0.940 1.00 46.56 224 ALA A CA 1
ATOM 1833 C C . ALA A 1 224 ? -21.880 27.540 -2.420 1.00 46.56 224 ALA A C 1
ATOM 1835 O O . ALA A 1 224 ? -22.864 28.189 -2.766 1.00 46.56 224 ALA A O 1
ATOM 1836 N N . ASP A 1 225 ? -21.091 26.902 -3.289 1.00 50.25 225 ASP A N 1
ATOM 1837 C CA . ASP A 1 225 ? -21.542 26.575 -4.641 1.00 50.25 225 ASP A CA 1
ATOM 1838 C C . ASP A 1 225 ? -22.844 25.776 -4.505 1.00 50.25 225 ASP A C 1
ATOM 1840 O O . ASP A 1 225 ? -22.871 24.669 -3.954 1.00 50.25 225 ASP A O 1
ATOM 1844 N N . GLU A 1 226 ? -23.936 26.388 -4.950 1.00 49.84 226 GLU A N 1
ATOM 1845 C CA . GLU A 1 226 ? -25.257 25.785 -4.991 1.00 49.84 226 GLU A CA 1
ATOM 1846 C C . GLU A 1 226 ? -25.164 24.496 -5.831 1.00 49.84 226 GLU A C 1
ATOM 1848 O O . GLU A 1 226 ? -24.634 24.523 -6.949 1.00 49.84 226 GLU A O 1
ATOM 1853 N N . PRO A 1 227 ? -25.577 23.332 -5.297 1.00 47.66 227 PRO A N 1
ATOM 1854 C CA . PRO A 1 227 ? -25.439 22.075 -6.017 1.00 47.66 227 PRO A CA 1
ATOM 1855 C C . PRO A 1 227 ? -26.250 22.134 -7.321 1.00 47.66 227 PRO A C 1
ATOM 1857 O O . PRO A 1 227 ? -27.373 22.638 -7.311 1.00 47.66 227 PRO A O 1
ATOM 1860 N N . PRO A 1 228 ? -25.718 21.621 -8.447 1.00 43.94 228 PRO A N 1
ATOM 1861 C CA . PRO A 1 228 ? -26.395 21.727 -9.733 1.00 43.94 228 PRO A CA 1
ATOM 1862 C C . PRO A 1 228 ? -27.764 21.036 -9.697 1.00 43.94 228 PRO A C 1
ATOM 1864 O O . PRO A 1 228 ? -27.869 19.871 -9.305 1.00 43.94 228 PRO A O 1
ATOM 1867 N N . SER A 1 229 ? -28.791 21.776 -10.128 1.00 42.69 229 SER A N 1
ATOM 1868 C CA . SER A 1 229 ? -30.139 21.266 -10.381 1.00 42.69 229 SER A CA 1
ATOM 1869 C C . SER A 1 229 ? -30.085 20.234 -11.502 1.00 42.69 229 SER A C 1
ATOM 1871 O O . SER A 1 229 ? -29.590 20.528 -12.591 1.00 42.69 229 SER A O 1
ATOM 1873 N N . TYR A 1 230 ? -30.575 19.030 -11.231 1.00 48.91 230 TYR A N 1
ATOM 1874 C CA . TYR A 1 230 ? -30.857 18.046 -12.267 1.00 48.91 230 TYR A CA 1
ATOM 1875 C C . TYR A 1 230 ? -32.351 18.131 -12.573 1.00 48.91 230 TYR A C 1
ATOM 1877 O O . TYR A 1 230 ? -33.156 17.639 -11.781 1.00 48.91 230 TYR A O 1
ATOM 1885 N N . ASP A 1 231 ? -32.682 18.789 -13.684 1.00 53.75 231 ASP A N 1
ATOM 1886 C CA . ASP A 1 231 ? -33.968 18.616 -14.371 1.00 53.75 231 ASP A CA 1
ATOM 1887 C C . ASP A 1 231 ? -33.994 17.279 -15.134 1.00 53.75 231 ASP A C 1
ATOM 1889 O O . ASP A 1 231 ? -32.939 16.892 -15.700 1.00 53.75 231 ASP A O 1
#

Radius of gyration: 27.53 Å; chains: 1; bounding box: 72×56×63 Å

Sequence (231 aa):
MELFRHIVFKMLLAEEKITETHVEKLLSWQYTGFSTYRGEKVDVGDKKGREHVARYILHPPMSQAKMSYDADTETLQYRTKKKKGQETTETFSALDWRARLSAHIPHKWEPMVPYYAGYSNRAGGERRKAQKKPTESVPVPPPAAQSEFKKEARRHWARRIKKVYEVDPLLCPKCSGRLRIISFIEDPAVIQSILTHLGLWHVPARQRAPPPFRSEITLDYSVADEPPSYD

Secondary structure (DSSP, 8-state):
-HHHHHHHHHHHHHTTSS-HHHHHHHHTSSS-S-----S----SS-HHHHHHHHHHHH--SS-GGGEEEETTTTEEEEEEE-TTS-EEEEEEEHHHHHHHHHTTSPPTT-------GGGSHHHHHHHHHHTTS----PPPPP-----HHHHHHTTHHHHHHHHHHS--TTB-TTT-PBP--------HHHHHHHHHHTT-------S-PPPP--------TT---PPPP--

Foldseek 3Di:
DVVVLVVVVVVCVVVVVDDPVVSVVLVLDPCSQDDDDPDDDQDPPNPPVVVVVVCVVVVQVADPVQWDADPVQQKIWGWDADPPRDIDIDIDHVVRVVVVSVVPVDPVPDDDDDQDDCRDPVVVVVVVVQVPPPDPDDDDPPDDDNDPVNVVVVCVVQVVCCVPVVDRPQADPPPRDGHDDPDDDDDPVVVQVVCVVVVNPDDPPPPDDDDPDPDDPPPPPVPPPDPDDDD

pLDDT: mean 73.81, std 16.0, range [39.47, 95.0]